Protein AF-0000000085181226 (afdb_homodimer)

Organism: NCBI:txid2984134

Secondary structure (DSSP, 8-state):
-HHHHHHHHHHHHHHHHHHHHHHHHHHHH-HHHHHHHHHHHHHHHHHHHS---HHHHHHHHHHHHHHHHHHHHHHHHHHHHHHH--S--HHHHHHHHHHHHHHHHHHHHHHHHHHHHHH-/-HHHHHHHHHHHHHHHHHHHHHHHHHHHH-HHHHHHHHHHHHHHHHHHHS---HHHHHHHHHHHHHHHHHHHHHHHHHHHHHHH-SS--HHHHHHHHHHHHHHHHHHHHHHHHHHHHHH-

Radius of gyration: 19.59 Å; Cα contacts (8 Å, |Δi|>4): 226; chains: 2; bounding box: 48×52×53 Å

Foldseek 3Di:
DVVVVVVVVVVVVVVVVVVVVLVVVCVVPPPVLVVLVVVLVVQLVVLVVDDDDPVLSVVLNVLSVVLSVLVSVLVVQLVVLCVPDVDDDPVSVVSNVVSVVSSVVSVVVNVVSVVVRVVD/DVVVVVVVVVVVVVVVVVVVVLLVVCVVPPPVLVVLVVVLVVQLVVLVVDDDDPVLSVVLNVLSVVLSVLVSVLVVQLVVLCVPDVDDDPVSVVSNVVSVVSSVVSVVVNVVSVVVRVVD

pLDDT: mean 93.8, std 7.18, range [57.59, 98.56]

Nearest PDB structures (foldseek):
  4ck0-assembly1_C  TM=9.673E-01  e=2.287E-07  Escherichia coli K-12
  4brb-assembly2_D  TM=9.573E-01  e=2.737E-07  Escherichia coli K-12
  5d56-assembly1_A  TM=9.292E-01  e=1.051E-07  Escherichia coli K-12
  4bpd-assembly2_D  TM=9.565E-01  e=3.477E-07  Escherichia coli K-12
  5d6i-assembly1_C  TM=9.586E-01  e=3.275E-07  Escherichia coli

Solvent-accessible surface area (backbone atoms only — not comparable to full-atom values): 12190 Å² total; per-residue (Å²): 109,66,67,57,47,54,53,50,49,51,51,51,52,51,51,52,47,39,16,48,49,13,46,53,53,42,52,76,71,31,67,66,55,51,51,50,50,54,53,34,52,53,50,46,53,49,46,71,68,46,98,62,56,36,52,57,39,22,49,54,48,25,41,43,30,40,33,54,18,39,45,27,44,31,50,18,51,45,28,46,39,54,61,67,43,80,58,98,41,72,70,48,55,50,51,48,51,51,33,52,49,53,31,51,51,42,47,48,53,44,53,52,49,51,50,52,62,74,74,101,109,65,64,57,48,54,52,48,51,50,49,49,53,51,52,50,51,52,52,48,51,53,48,53,52,44,52,75,69,31,67,67,52,51,52,50,52,52,53,35,53,52,48,49,52,49,47,71,67,47,96,60,55,71,65,45,38,49,49,53,49,53,40,44,54,48,36,52,51,39,45,52,51,31,51,51,50,45,51,49,39,54,67,66,41,83,58,96,41,73,43,49,54,47,19,46,15,11,23,44,23,18,33,52,33,32,46,47,21,43,53,50,29,53,50,39,44,71,74,84

Structure (mmCIF, N/CA/C/O backbone):
data_AF-0000000085181226-model_v1
#
loop_
_entity.id
_entity.type
_entity.pdbx_description
1 polymer 'Diacylglycerol kinase'
#
loop_
_atom_site.group_PDB
_atom_site.id
_atom_site.type_symbol
_atom_site.label_atom_id
_atom_site.label_alt_id
_atom_site.label_comp_id
_atom_site.label_asym_id
_atom_site.label_entity_id
_atom_site.label_seq_id
_atom_site.pdbx_PDB_ins_code
_atom_site.Cartn_x
_atom_site.Cartn_y
_atom_site.Cartn_z
_atom_site.occupancy
_atom_site.B_iso_or_equiv
_atom_site.auth_seq_id
_atom_site.auth_comp_id
_atom_site.auth_asym_id
_atom_site.auth_atom_id
_atom_site.pdbx_PDB_model_num
ATOM 1 N N . MET A 1 1 ? 28.266 1.92 17.469 1 57.59 1 MET A N 1
ATOM 2 C CA . MET A 1 1 ? 27.672 1.02 16.484 1 57.59 1 MET A CA 1
ATOM 3 C C . MET A 1 1 ? 26.469 0.291 17.078 1 57.59 1 MET A C 1
ATOM 5 O O . MET A 1 1 ? 25.391 0.254 16.453 1 57.59 1 MET A O 1
ATOM 9 N N . ALA A 1 2 ? 26.734 -0.164 18.25 1 68.19 2 ALA A N 1
ATOM 10 C CA . ALA A 1 2 ? 25.688 -0.879 18.984 1 68.19 2 ALA A CA 1
ATOM 11 C C . ALA A 1 2 ? 24.547 0.056 19.344 1 68.19 2 ALA A C 1
ATOM 13 O O . ALA A 1 2 ? 23.375 -0.325 19.266 1 68.19 2 ALA A O 1
ATOM 14 N N . LEU A 1 3 ? 24.969 1.162 19.703 1 69.56 3 LEU A N 1
ATOM 15 C CA . LEU A 1 3 ? 23.984 2.182 20.078 1 69.56 3 LEU A CA 1
ATOM 16 C C . LEU A 1 3 ? 23.109 2.557 18.891 1 69.56 3 LEU A C 1
ATOM 18 O O . LEU A 1 3 ? 21.906 2.766 19.031 1 69.56 3 LEU A O 1
ATOM 22 N N . ASP A 1 4 ? 23.641 2.484 17.797 1 82.44 4 ASP A N 1
ATOM 23 C CA . ASP A 1 4 ? 22.953 2.803 16.562 1 82.44 4 ASP A CA 1
ATOM 24 C C . ASP A 1 4 ? 21.938 1.712 16.188 1 82.44 4 ASP A C 1
ATOM 26 O O . ASP A 1 4 ? 20.812 2.008 15.805 1 82.44 4 ASP A O 1
ATOM 30 N N . ILE A 1 5 ? 22.375 0.54 16.641 1 88.88 5 ILE A N 1
ATOM 31 C CA . ILE A 1 5 ? 21.5 -0.591 16.344 1 88.88 5 ILE A CA 1
ATOM 32 C C . ILE A 1 5 ? 20.297 -0.572 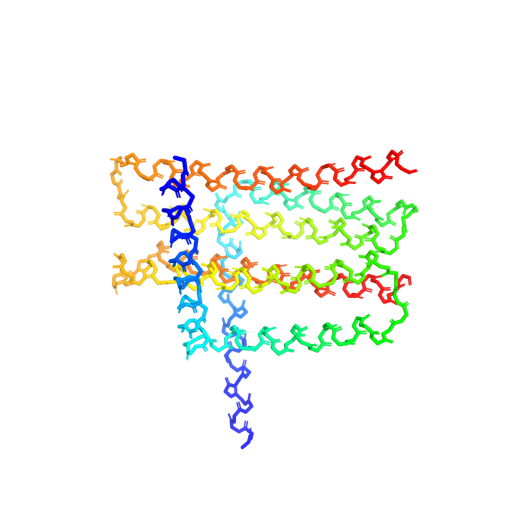17.297 1 88.88 5 ILE A C 1
ATOM 34 O O . ILE A 1 5 ? 19.172 -0.844 16.875 1 88.88 5 ILE A O 1
ATOM 38 N N . ALA A 1 6 ? 20.5 -0.359 18.531 1 89.69 6 ALA A N 1
ATOM 39 C CA . ALA A 1 6 ? 19.438 -0.287 19.516 1 89.69 6 ALA A CA 1
ATOM 40 C C . ALA A 1 6 ? 18.406 0.783 19.141 1 89.69 6 ALA A C 1
ATOM 42 O O . ALA A 1 6 ? 17.203 0.578 19.281 1 89.69 6 ALA A O 1
ATOM 43 N N . ALA A 1 7 ? 18.891 1.903 18.734 1 90.62 7 ALA A N 1
ATOM 44 C CA . ALA A 1 7 ? 18.016 2.994 18.312 1 90.62 7 ALA A CA 1
ATOM 45 C C . ALA A 1 7 ? 17.188 2.59 17.109 1 90.62 7 ALA A C 1
ATOM 47 O O . ALA A 1 7 ? 15.992 2.91 17.016 1 90.62 7 ALA A O 1
ATOM 48 N N . GLU A 1 8 ? 17.766 1.901 16.203 1 90.38 8 GLU A N 1
ATOM 49 C CA . GLU A 1 8 ? 17.062 1.444 15.008 1 90.38 8 GLU A CA 1
ATOM 50 C C . GLU A 1 8 ? 15.992 0.412 15.359 1 90.38 8 GLU A C 1
ATOM 52 O O . GLU A 1 8 ? 14.898 0.418 14.789 1 90.38 8 GLU A O 1
ATOM 57 N N . LEU A 1 9 ? 16.297 -0.393 16.266 1 91.19 9 LEU A N 1
ATOM 58 C CA . LEU A 1 9 ? 15.344 -1.404 16.703 1 91.19 9 LEU A CA 1
ATOM 59 C C . LEU A 1 9 ? 14.141 -0.758 17.391 1 91.19 9 LEU A C 1
ATOM 61 O O . LEU A 1 9 ? 13.008 -1.191 17.188 1 91.19 9 LEU A O 1
ATOM 65 N N . ARG A 1 10 ? 14.469 0.152 18.203 1 90.94 10 ARG A N 1
ATOM 66 C CA . ARG A 1 10 ? 13.391 0.872 18.859 1 90.94 10 ARG A CA 1
ATOM 67 C C . ARG A 1 10 ? 12.477 1.554 17.844 1 90.94 10 ARG A C 1
ATOM 69 O O . ARG A 1 10 ? 11.258 1.539 18 1 90.94 10 ARG A O 1
ATOM 76 N N . ARG A 1 11 ? 13.062 2.094 16.906 1 91.19 11 ARG A N 1
ATOM 77 C CA . ARG A 1 11 ? 12.289 2.75 15.859 1 91.19 11 ARG A CA 1
ATOM 78 C C . ARG A 1 11 ? 11.391 1.752 15.133 1 91.19 11 ARG A C 1
ATOM 80 O O . ARG A 1 11 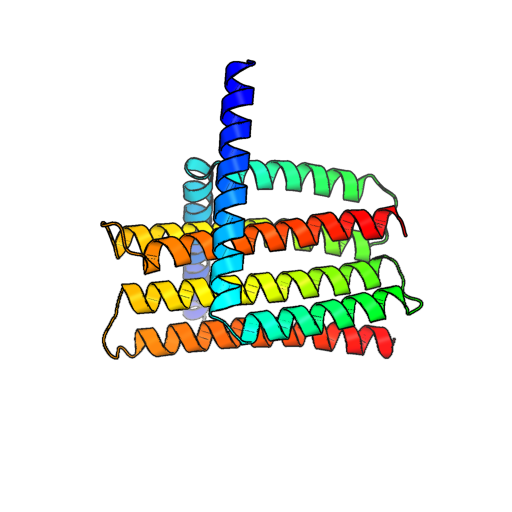? 10.227 2.041 14.859 1 91.19 11 ARG A O 1
ATOM 87 N N . PHE A 1 12 ? 11.953 0.637 14.867 1 91 12 PHE A N 1
ATOM 88 C CA . PHE A 1 12 ? 11.211 -0.415 14.188 1 91 12 PHE A CA 1
ATOM 89 C C . PHE A 1 12 ? 10.039 -0.887 15.039 1 91 12 PHE A C 1
ATOM 91 O O . PHE A 1 12 ? 8.93 -1.071 14.531 1 91 12 PHE A O 1
ATOM 98 N N . VAL A 1 13 ? 10.242 -1.062 16.266 1 92.38 13 VAL A N 1
ATOM 99 C CA . VAL A 1 13 ? 9.203 -1.517 17.188 1 92.38 13 VAL A CA 1
ATOM 100 C C . VAL A 1 13 ? 8.102 -0.459 17.281 1 92.38 13 VAL A C 1
ATOM 102 O O . VAL A 1 13 ? 6.914 -0.787 17.281 1 92.38 13 VAL A O 1
ATOM 105 N N . ASN A 1 14 ? 8.461 0.773 17.375 1 93.19 14 ASN A N 1
ATOM 106 C CA . ASN A 1 14 ? 7.477 1.847 17.422 1 93.19 14 ASN A CA 1
ATOM 107 C C . ASN A 1 14 ? 6.613 1.872 16.172 1 93.19 14 ASN A C 1
ATOM 109 O O . ASN A 1 14 ? 5.391 1.98 16.25 1 93.19 14 ASN A O 1
ATOM 113 N N . THR A 1 15 ? 7.27 1.732 15.031 1 92.88 15 THR A N 1
ATOM 114 C CA . THR A 1 15 ? 6.543 1.749 13.766 1 92.88 15 THR A CA 1
ATOM 115 C C . THR A 1 15 ? 5.574 0.572 13.68 1 92.88 15 THR A C 1
ATOM 117 O O . THR A 1 15 ? 4.434 0.729 13.242 1 92.88 15 THR A O 1
ATOM 120 N N . ALA A 1 16 ? 6.039 -0.512 14.086 1 95.19 16 ALA A N 1
ATOM 121 C CA . ALA A 1 16 ? 5.191 -1.699 14.094 1 95.19 16 ALA A CA 1
ATOM 122 C C . ALA A 1 16 ? 3.99 -1.509 15.016 1 95.19 16 ALA A C 1
ATOM 124 O O . ALA A 1 16 ? 2.877 -1.932 14.695 1 95.19 16 ALA A O 1
ATOM 125 N N . THR A 1 17 ? 4.211 -0.912 16.125 1 95.75 17 THR A N 1
ATOM 126 C CA . THR A 1 17 ? 3.139 -0.646 17.078 1 95.75 17 THR A CA 1
ATOM 127 C C . THR A 1 17 ? 2.109 0.312 16.484 1 95.75 17 THR A C 1
ATOM 129 O O . THR A 1 17 ? 0.904 0.077 16.578 1 95.75 17 THR A O 1
ATOM 132 N N . TRP A 1 18 ? 2.535 1.348 15.859 1 95.25 18 TRP A N 1
ATOM 133 C CA . TRP A 1 18 ? 1.636 2.311 15.227 1 95.25 18 TRP A CA 1
ATOM 134 C C . TRP A 1 18 ? 0.832 1.655 14.109 1 95.25 18 TRP A C 1
ATOM 136 O O . TRP A 1 18 ? -0.366 1.911 13.969 1 95.25 18 TRP A O 1
ATOM 146 N N . SER A 1 19 ? 1.549 0.862 13.367 1 96.75 19 SER A N 1
ATOM 147 C CA . SER A 1 19 ? 0.863 0.15 12.289 1 96.75 19 SER A CA 1
ATOM 148 C C . SER A 1 19 ? -0.211 -0.782 12.844 1 96.75 19 SER A C 1
ATOM 150 O O . SER A 1 19 ? -1.321 -0.841 12.312 1 96.75 19 SER A O 1
ATOM 152 N N . TRP A 1 20 ? 0.104 -1.438 13.906 1 96.81 20 TRP A N 1
ATOM 153 C CA . TRP A 1 20 ? -0.869 -2.33 14.531 1 96.81 20 TRP A CA 1
ATOM 154 C C . TRP A 1 20 ? -2.047 -1.543 15.094 1 96.81 20 TRP A C 1
ATOM 156 O O . TRP A 1 20 ? -3.199 -1.965 14.969 1 96.81 20 TRP A O 1
ATOM 166 N N . GLN A 1 21 ? -1.826 -0.5 15.695 1 96.81 21 GLN A N 1
ATOM 167 C CA . GLN A 1 21 ? -2.891 0.341 16.234 1 96.81 21 GLN A CA 1
ATOM 168 C C . GLN A 1 21 ? -3.809 0.841 15.125 1 96.81 21 GLN A C 1
ATOM 170 O O . GLN A 1 21 ? -5.031 0.883 15.289 1 96.81 21 GLN A O 1
ATOM 175 N N . GLY A 1 22 ? -3.164 1.218 14.023 1 96.62 22 GLY A N 1
ATOM 176 C CA . GLY A 1 22 ? -3.949 1.646 12.875 1 96.62 22 GLY A CA 1
ATOM 177 C C . GLY A 1 22 ? -4.863 0.561 12.336 1 96.62 22 GLY A C 1
ATOM 178 O O . GLY A 1 22 ? -6.047 0.805 12.094 1 96.62 22 GLY A O 1
ATOM 179 N N . PHE A 1 23 ? -4.316 -0.599 12.258 1 98.06 23 PHE A N 1
ATOM 180 C CA . PHE A 1 23 ? -5.109 -1.725 11.773 1 98.06 23 PHE A CA 1
ATOM 181 C C . PHE A 1 23 ? -6.23 -2.055 12.75 1 98.06 23 PHE A C 1
ATOM 183 O O . PHE A 1 23 ? -7.387 -2.195 12.352 1 98.06 23 PHE A O 1
ATOM 190 N N . ALA A 1 24 ? -5.875 -2.125 14.008 1 97.88 24 ALA A N 1
ATOM 191 C CA . ALA A 1 24 ? -6.844 -2.486 15.039 1 97.88 24 ALA A CA 1
ATOM 192 C C . ALA A 1 24 ? -7.969 -1.458 15.125 1 97.88 24 ALA A C 1
ATOM 194 O O . ALA A 1 24 ? -9.141 -1.819 15.258 1 97.88 24 ALA A O 1
ATOM 195 N N . SER A 1 25 ? -7.641 -0.252 15.07 1 97.38 25 SER A N 1
ATOM 196 C CA . SER A 1 25 ? -8.648 0.805 15.125 1 97.38 25 SER A CA 1
ATOM 197 C C . SER A 1 25 ? -9.578 0.748 13.914 1 97.38 25 SER A C 1
ATOM 199 O O . SER A 1 25 ? -10.797 0.882 14.055 1 97.38 25 SER A O 1
ATOM 201 N N . ALA A 1 26 ? -8.992 0.599 12.758 1 97.25 26 ALA A N 1
ATOM 202 C CA . ALA A 1 26 ? -9.805 0.493 11.539 1 97.25 26 ALA A CA 1
ATOM 203 C C . ALA A 1 26 ? -10.688 -0.75 11.578 1 97.25 26 ALA A C 1
ATOM 205 O O . ALA A 1 26 ? -11.844 -0.711 11.148 1 97.25 26 ALA A O 1
ATOM 206 N N . TRP A 1 27 ? -10.125 -1.83 12.078 1 97.19 27 TRP A N 1
ATOM 207 C CA . TRP A 1 27 ? -10.891 -3.061 12.219 1 97.19 27 TRP A CA 1
ATOM 208 C C . TRP A 1 27 ? -12.125 -2.834 13.094 1 97.19 27 TRP A C 1
ATOM 210 O O . TRP A 1 27 ? -13.211 -3.32 12.773 1 97.19 27 TRP A O 1
ATOM 220 N N . ALA A 1 28 ? -12 -2.17 14.109 1 97.06 28 ALA A N 1
ATOM 221 C CA . ALA A 1 28 ? -13.07 -1.936 15.07 1 97.06 28 ALA A CA 1
ATOM 222 C C . ALA A 1 28 ? -14.141 -1.019 14.484 1 97.06 28 ALA A C 1
ATOM 224 O O . ALA A 1 28 ? -15.328 -1.149 14.805 1 97.06 28 ALA A O 1
ATOM 225 N N . THR A 1 29 ? -13.805 -0.175 13.539 1 96.25 29 THR A N 1
ATOM 226 C CA . THR A 1 29 ? -14.719 0.891 13.164 1 96.25 29 THR A CA 1
ATOM 227 C C . THR A 1 29 ? -15.203 0.705 11.727 1 96.25 29 THR A C 1
ATOM 229 O O . THR A 1 29 ? -16.25 1.235 11.344 1 96.25 29 THR A O 1
ATOM 232 N N . GLU A 1 30 ? -14.414 0.034 10.922 1 97.31 30 GLU A N 1
ATOM 233 C CA . GLU A 1 30 ? -14.727 -0.076 9.5 1 97.31 30 GLU A CA 1
ATOM 234 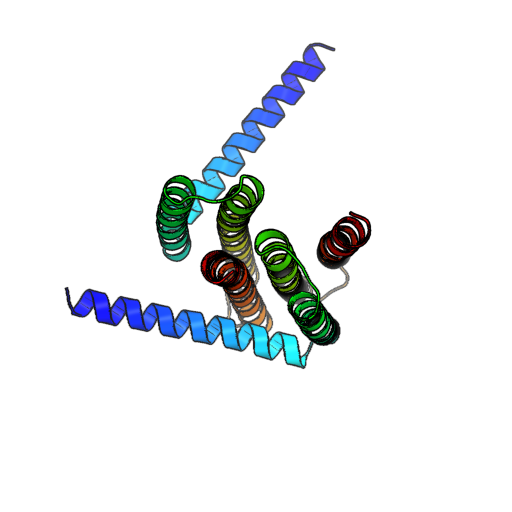C C . GLU A 1 30 ? -15.258 -1.468 9.156 1 97.31 30 GLU A C 1
ATOM 236 O O . GLU A 1 30 ? -14.477 -2.414 9.023 1 97.31 30 GLU A O 1
ATOM 241 N N . LYS A 1 31 ? -16.547 -1.523 8.891 1 97.12 31 LYS A N 1
ATOM 242 C CA . LYS A 1 31 ? -17.141 -2.785 8.469 1 97.12 31 LYS A CA 1
ATOM 243 C C . LYS A 1 31 ? -16.531 -3.277 7.16 1 97.12 31 LYS A C 1
ATOM 245 O O . LYS A 1 31 ? -16.344 -4.48 6.973 1 97.12 31 LYS A O 1
ATOM 250 N N . SER A 1 32 ? -16.234 -2.375 6.246 1 97.19 32 SER A N 1
ATOM 251 C CA . SER A 1 32 ? -15.688 -2.732 4.945 1 97.19 32 SER A CA 1
ATOM 252 C C . SER A 1 32 ? -14.344 -3.439 5.094 1 97.19 32 SER A C 1
ATOM 254 O O . SER A 1 32 ? -14.039 -4.367 4.344 1 97.19 32 SER A O 1
ATOM 256 N N . LEU A 1 33 ? -13.5 -3.037 6.02 1 98 33 LEU A N 1
ATOM 257 C CA . LEU A 1 33 ? -12.227 -3.717 6.238 1 98 33 LEU A CA 1
ATOM 258 C C . LEU A 1 33 ? -12.453 -5.164 6.656 1 98 33 LEU A C 1
ATOM 260 O O . LEU A 1 33 ? -11.781 -6.07 6.156 1 98 33 LEU A O 1
ATOM 264 N N . ARG A 1 34 ? -13.367 -5.395 7.531 1 98.19 34 ARG A N 1
ATOM 265 C CA . ARG A 1 34 ? -13.688 -6.754 7.965 1 98.19 34 ARG A CA 1
ATOM 266 C C . ARG A 1 34 ? -14.18 -7.602 6.797 1 98.19 34 ARG A C 1
ATOM 268 O O . ARG A 1 34 ? -13.812 -8.773 6.676 1 98.19 34 ARG A O 1
ATOM 275 N N . GLN A 1 35 ? -14.961 -7.043 6.016 1 98.06 35 GLN A N 1
ATOM 276 C CA . GLN A 1 35 ? -15.477 -7.754 4.848 1 98.06 35 GLN A CA 1
ATOM 277 C C . GLN A 1 35 ? -14.352 -8.125 3.891 1 98.06 35 GLN A C 1
ATOM 279 O O . GLN A 1 35 ? -14.297 -9.25 3.395 1 98.06 35 GLN A O 1
ATOM 284 N N . TRP A 1 36 ? -13.469 -7.168 3.656 1 97.81 36 TRP A N 1
ATOM 285 C CA . TRP A 1 36 ? -12.344 -7.445 2.768 1 97.81 36 TRP A CA 1
ATOM 286 C C . TRP A 1 36 ? -11.438 -8.516 3.355 1 97.81 36 TRP A C 1
ATOM 288 O O . TRP A 1 36 ? -10.859 -9.328 2.621 1 97.81 36 TRP A O 1
ATOM 298 N N . VAL A 1 37 ? -11.227 -8.508 4.684 1 98.31 37 VAL A N 1
ATOM 299 C CA . VAL A 1 37 ? -10.406 -9.531 5.312 1 98.31 37 VAL A CA 1
ATOM 300 C C . VAL A 1 37 ? -11.016 -10.914 5.062 1 98.31 37 VAL A C 1
ATOM 302 O O . VAL A 1 37 ? -10.305 -11.859 4.727 1 98.31 37 VAL A O 1
ATOM 305 N N . VAL A 1 38 ? -12.328 -11.039 5.223 1 97.94 38 VAL A N 1
ATOM 306 C CA . VAL A 1 38 ? -13.008 -12.305 4.992 1 97.94 38 VAL A CA 1
ATOM 307 C C . VAL A 1 38 ? -12.828 -12.734 3.533 1 97.94 38 VAL A C 1
ATOM 309 O O . VAL A 1 38 ? -12.469 -13.875 3.252 1 97.94 38 VAL A O 1
ATOM 312 N N . VAL A 1 39 ? -13.062 -11.867 2.604 1 97.81 39 VAL A N 1
ATOM 313 C CA . VAL A 1 39 ? -12.914 -12.148 1.181 1 97.81 39 VAL A CA 1
ATOM 314 C C . VAL A 1 39 ? -11.484 -12.602 0.888 1 97.81 39 VAL A C 1
ATOM 316 O O . VAL A 1 39 ? -11.266 -13.547 0.131 1 97.81 39 VAL A O 1
ATOM 319 N N . ASN A 1 40 ? -10.539 -11.922 1.508 1 97.62 40 ASN A N 1
ATOM 320 C CA . ASN A 1 40 ? -9.125 -12.227 1.28 1 97.62 40 ASN A CA 1
ATOM 321 C C . ASN A 1 40 ? -8.758 -13.602 1.818 1 97.62 40 ASN A C 1
ATOM 323 O O . ASN A 1 40 ? -7.988 -14.336 1.191 1 97.62 40 ASN A O 1
ATOM 327 N N . VAL A 1 41 ? -9.25 -13.906 2.963 1 98.06 41 VAL A N 1
ATOM 328 C CA . VAL A 1 41 ? -8.969 -15.211 3.543 1 98.06 41 VAL A CA 1
ATOM 329 C C . VAL A 1 41 ? -9.531 -16.312 2.645 1 98.06 41 VAL A C 1
ATOM 331 O O . VAL A 1 41 ? -8.859 -17.297 2.367 1 98.06 41 VAL A O 1
ATOM 334 N N . LEU A 1 42 ? -10.719 -16.156 2.17 1 98.06 42 LEU A N 1
ATOM 335 C CA . LEU A 1 42 ? -11.336 -17.125 1.26 1 98.06 42 LEU A CA 1
ATOM 336 C C . LEU A 1 42 ? -10.562 -17.203 -0.052 1 98.06 42 LEU A C 1
ATOM 338 O O . LEU A 1 42 ? -10.312 -18.297 -0.569 1 98.06 42 LEU A O 1
ATOM 342 N N . SER A 1 43 ? -10.234 -16.094 -0.554 1 98.25 43 SER A N 1
ATOM 343 C CA . SER A 1 43 ? -9.469 -16.016 -1.793 1 98.25 43 SER A CA 1
ATOM 344 C C . SER A 1 43 ? -8.125 -16.719 -1.661 1 98.25 43 SER A C 1
ATOM 346 O O . SER A 1 43 ? -7.738 -17.5 -2.537 1 98.25 43 SER A O 1
ATOM 348 N N . ALA A 1 44 ? -7.43 -16.438 -0.62 1 98 44 ALA A N 1
ATOM 349 C CA . ALA A 1 44 ? -6.148 -17.094 -0.377 1 98 44 ALA A CA 1
ATOM 350 C C . ALA A 1 44 ? -6.324 -18.594 -0.24 1 98 44 ALA A C 1
ATOM 352 O O . ALA A 1 44 ? -5.539 -19.375 -0.792 1 98 44 ALA A O 1
ATOM 353 N N . GLY A 1 45 ? -7.309 -19 0.516 1 98 45 GLY A N 1
ATOM 354 C CA . GLY A 1 45 ? -7.602 -20.422 0.641 1 98 45 GLY A CA 1
ATOM 355 C C . GLY A 1 45 ? -7.82 -21.109 -0.695 1 98 45 GLY A C 1
ATOM 356 O O . GLY A 1 45 ? -7.277 -22.188 -0.944 1 98 45 GLY A O 1
ATOM 357 N N . LEU A 1 46 ? -8.602 -20.5 -1.543 1 97.75 46 LEU A N 1
ATOM 358 C CA . LEU A 1 46 ? -8.867 -21.047 -2.871 1 97.75 46 LEU A CA 1
ATOM 359 C C . LEU A 1 46 ? -7.586 -21.094 -3.701 1 97.75 46 LEU A C 1
ATOM 361 O O . LEU A 1 46 ? -7.363 -22.062 -4.445 1 97.75 46 LEU A O 1
ATOM 365 N N . ALA A 1 47 ? -6.77 -20.062 -3.58 1 97.38 47 ALA 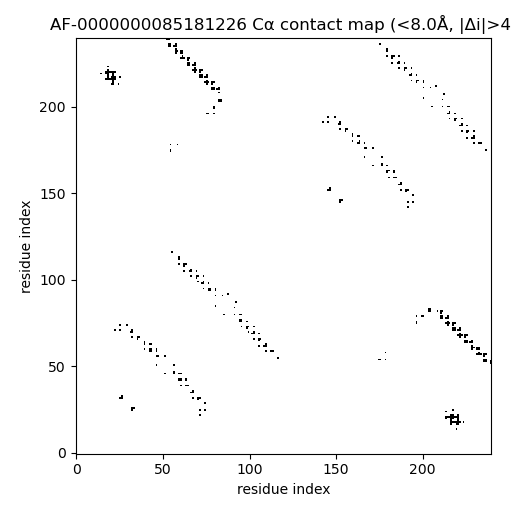A N 1
ATOM 366 C CA . ALA A 1 47 ? -5.527 -20 -4.344 1 97.38 47 ALA A CA 1
ATOM 367 C C . ALA A 1 47 ? -4.582 -21.141 -3.971 1 97.38 47 ALA A C 1
ATOM 369 O O . ALA A 1 47 ? -3.836 -21.625 -4.816 1 97.38 47 ALA A O 1
ATOM 370 N N . PHE A 1 48 ? -4.602 -21.516 -2.754 1 96.94 48 PHE A N 1
ATOM 371 C CA . PHE A 1 48 ? -3.725 -22.609 -2.33 1 96.94 48 PHE A CA 1
ATOM 372 C C . PHE A 1 48 ? -4.371 -23.953 -2.594 1 96.94 48 PHE A C 1
ATOM 374 O O . PHE A 1 48 ? -3.684 -24.984 -2.672 1 96.94 48 PHE A O 1
ATOM 381 N N . TRP A 1 49 ? -5.629 -23.969 -2.754 1 97.38 49 TRP A N 1
ATOM 382 C CA . TRP A 1 49 ? -6.359 -25.203 -2.992 1 97.38 49 TRP A CA 1
ATOM 383 C C . TRP A 1 49 ? -6.32 -25.594 -4.469 1 97.38 49 TRP A C 1
ATOM 385 O O . TRP A 1 49 ? -6.191 -26.766 -4.805 1 97.38 49 TRP A O 1
ATOM 395 N N . LEU A 1 50 ? -6.328 -24.672 -5.277 1 97 50 LEU A N 1
ATOM 396 C CA . LEU A 1 50 ? -6.348 -24.906 -6.715 1 97 50 LEU A CA 1
ATOM 397 C C . LEU A 1 50 ? -4.934 -25.125 -7.25 1 97 50 LEU A C 1
ATOM 399 O O . LEU A 1 50 ? -3.957 -24.766 -6.594 1 97 50 LEU A O 1
ATOM 403 N N . ASP A 1 51 ? -4.836 -25.734 -8.461 1 96.62 51 ASP A N 1
ATOM 404 C CA . ASP A 1 51 ? -3.557 -25.953 -9.133 1 96.62 51 ASP A CA 1
ATOM 405 C C . ASP A 1 51 ? -3.133 -24.734 -9.93 1 96.62 51 ASP A C 1
ATOM 407 O O . ASP A 1 51 ? -3.377 -24.656 -11.141 1 96.62 51 ASP A O 1
ATOM 411 N N . LEU A 1 52 ? -2.475 -23.859 -9.281 1 96.31 52 LEU A N 1
ATOM 412 C CA . LEU A 1 52 ? -1.99 -22.625 -9.883 1 96.31 52 LEU A CA 1
ATOM 413 C C . LEU A 1 52 ? -0.466 -22.578 -9.898 1 96.31 52 LEU A C 1
ATOM 415 O O . LEU A 1 52 ? 0.182 -23.234 -9.078 1 96.31 52 LEU A O 1
ATOM 419 N N . THR A 1 53 ? 0.053 -21.797 -10.852 1 96.06 53 THR A N 1
ATOM 420 C CA . THR A 1 53 ? 1.491 -21.547 -10.82 1 96.06 53 THR A CA 1
ATOM 421 C C . THR A 1 53 ? 1.864 -20.672 -9.625 1 96.06 53 THR A C 1
ATOM 423 O O . THR A 1 53 ? 1.005 -20 -9.047 1 96.06 53 THR A O 1
ATOM 426 N N . ALA A 1 54 ? 3.139 -20.609 -9.289 1 95.81 54 ALA A N 1
ATOM 427 C CA . ALA A 1 54 ? 3.617 -19.781 -8.188 1 95.81 54 ALA A CA 1
ATOM 428 C C . ALA A 1 54 ? 3.328 -18.297 -8.453 1 95.81 54 ALA A C 1
ATOM 430 O O . ALA A 1 54 ? 2.967 -17.562 -7.539 1 95.81 54 ALA A O 1
ATOM 431 N N . GLY A 1 55 ? 3.508 -17.953 -9.695 1 96.44 55 GLY A N 1
ATOM 432 C CA . GLY A 1 55 ? 3.236 -16.562 -10.062 1 96.44 55 GLY A CA 1
ATOM 433 C C . GLY A 1 55 ? 1.776 -16.188 -9.914 1 96.44 55 GLY A C 1
ATOM 434 O O . GLY A 1 55 ? 1.461 -15.094 -9.445 1 96.44 55 GLY A O 1
ATOM 435 N N . GLU A 1 56 ? 0.918 -17.047 -10.336 1 97.44 56 GLU A N 1
ATOM 436 C CA . GLU A 1 56 ? -0.513 -16.781 -10.203 1 97.44 56 GLU A CA 1
ATOM 437 C C . GLU A 1 56 ? -0.92 -16.688 -8.734 1 97.44 56 GLU A C 1
ATOM 439 O O . GLU A 1 56 ? -1.661 -15.773 -8.359 1 97.44 56 GLU A O 1
ATOM 444 N N . ARG A 1 57 ? -0.459 -17.578 -7.961 1 97.88 57 ARG A N 1
ATOM 445 C CA . ARG A 1 57 ? -0.749 -17.562 -6.527 1 97.88 57 ARG A CA 1
ATOM 446 C C . ARG A 1 57 ? -0.215 -16.297 -5.871 1 97.88 57 ARG A C 1
ATOM 448 O O . ARG A 1 57 ? -0.912 -15.664 -5.074 1 97.88 57 ARG A O 1
ATOM 455 N N . ALA A 1 58 ? 0.964 -15.969 -6.223 1 98 58 ALA A N 1
ATOM 456 C CA . ALA A 1 58 ? 1.576 -14.766 -5.664 1 98 58 ALA A CA 1
ATOM 457 C C . ALA A 1 58 ? 0.777 -13.516 -6.031 1 98 58 ALA A C 1
ATOM 459 O O . ALA A 1 58 ? 0.605 -12.617 -5.211 1 98 58 ALA A O 1
ATOM 460 N N . LEU A 1 59 ? 0.367 -13.445 -7.207 1 97.56 59 LEU A N 1
ATOM 461 C CA . LEU A 1 59 ? -0.404 -12.297 -7.684 1 97.56 59 LEU A CA 1
ATOM 462 C C . LEU A 1 59 ? -1.709 -12.164 -6.906 1 97.56 59 LEU A C 1
ATOM 464 O O . LEU A 1 59 ? -2.072 -11.062 -6.48 1 97.56 59 LEU A O 1
ATOM 468 N N . ILE A 1 60 ? -2.404 -13.266 -6.719 1 98 60 ILE A N 1
ATOM 469 C CA . ILE A 1 60 ? -3.672 -13.258 -6 1 98 60 ILE A CA 1
ATOM 470 C C . ILE A 1 60 ? -3.447 -12.805 -4.559 1 98 60 ILE A C 1
ATOM 472 O O . ILE A 1 60 ? -4.18 -11.953 -4.051 1 98 60 ILE A O 1
ATOM 476 N N . ILE A 1 61 ? -2.492 -13.32 -3.904 1 97.88 61 ILE A N 1
ATOM 477 C CA . ILE A 1 61 ? -2.201 -12.969 -2.52 1 97.88 61 ILE A CA 1
ATOM 478 C C . ILE A 1 61 ? -1.813 -11.492 -2.432 1 97.88 61 ILE A C 1
ATOM 480 O O . ILE A 1 61 ? -2.289 -10.773 -1.554 1 97.88 61 ILE A O 1
ATOM 484 N N . ALA A 1 62 ? -0.98 -11.078 -3.334 1 98.25 62 ALA A N 1
ATOM 485 C CA . ALA A 1 62 ? -0.515 -9.695 -3.344 1 98.25 62 ALA A CA 1
ATOM 486 C C . ALA A 1 62 ? -1.682 -8.719 -3.504 1 98.25 62 ALA A C 1
ATOM 488 O O . ALA A 1 62 ? -1.792 -7.746 -2.758 1 98.25 62 ALA A O 1
ATOM 489 N N . LEU A 1 63 ? -2.516 -8.969 -4.449 1 97.56 63 LEU A N 1
ATOM 490 C CA . LEU A 1 63 ? -3.643 -8.078 -4.684 1 97.56 63 LEU A CA 1
ATOM 491 C C . LEU A 1 63 ? -4.602 -8.086 -3.498 1 97.56 63 LEU A C 1
ATOM 493 O O . LEU A 1 63 ? -5.219 -7.066 -3.184 1 97.56 63 LEU A O 1
ATOM 497 N N . GLY A 1 64 ? -4.738 -9.234 -2.879 1 98.19 64 GLY A N 1
ATOM 498 C CA . GLY A 1 64 ? -5.531 -9.297 -1.66 1 98.19 64 GLY A CA 1
ATOM 499 C C . GLY A 1 64 ? -5.016 -8.375 -0.568 1 98.19 64 GLY A C 1
ATOM 500 O O . GLY A 1 64 ? -5.797 -7.672 0.075 1 98.19 64 GLY A O 1
ATOM 501 N N . LEU A 1 65 ? -3.77 -8.375 -0.389 1 98.44 65 LEU A N 1
ATOM 502 C CA . LEU A 1 65 ? -3.168 -7.527 0.632 1 98.44 65 LEU A CA 1
ATOM 503 C C . LEU A 1 65 ? -3.221 -6.062 0.216 1 98.44 65 LEU A C 1
ATOM 505 O O . LEU A 1 65 ? -3.391 -5.176 1.061 1 98.44 65 LEU A O 1
ATOM 509 N N . ILE A 1 66 ? -3.131 -5.777 -1.069 1 98.25 66 ILE A N 1
ATOM 510 C CA . ILE A 1 66 ? -3.16 -4.41 -1.582 1 98.25 66 ILE A CA 1
ATOM 511 C C . ILE A 1 66 ? -4.555 -3.818 -1.392 1 98.25 66 ILE A C 1
ATOM 513 O O . ILE A 1 66 ? -4.695 -2.625 -1.116 1 98.25 66 ILE A O 1
ATOM 517 N N . ILE A 1 67 ? -5.59 -4.637 -1.504 1 98.31 67 ILE A N 1
ATOM 518 C CA . ILE A 1 67 ? -6.926 -4.098 -1.296 1 98.31 67 ILE A CA 1
ATOM 519 C C . ILE A 1 67 ? -7.102 -3.705 0.169 1 98.31 67 ILE A C 1
ATOM 521 O O . ILE A 1 67 ? -7.773 -2.717 0.476 1 98.31 67 ILE A O 1
ATOM 525 N N . LEU A 1 68 ? -6.559 -4.484 1.093 1 98.44 68 LEU A N 1
ATOM 526 C CA . LEU A 1 68 ? -6.586 -4.105 2.502 1 98.44 68 LEU A CA 1
ATOM 527 C C . LEU A 1 68 ? -5.828 -2.801 2.73 1 98.44 68 LEU A C 1
ATOM 529 O O . LEU A 1 68 ? -6.289 -1.933 3.477 1 98.44 68 LEU A O 1
ATOM 533 N N . ALA A 1 69 ? -4.676 -2.662 2.088 1 98.56 69 ALA A N 1
ATOM 534 C CA . ALA A 1 69 ? -3.912 -1.418 2.166 1 98.56 69 ALA A CA 1
ATOM 535 C C . ALA A 1 69 ? -4.723 -0.243 1.63 1 98.56 69 ALA A C 1
ATOM 537 O O . ALA A 1 69 ? -4.73 0.837 2.225 1 98.56 69 ALA A O 1
ATOM 538 N N . ALA A 1 70 ? -5.391 -0.436 0.513 1 98.31 70 ALA A N 1
ATOM 539 C CA . ALA A 1 70 ? -6.234 0.601 -0.073 1 98.31 70 ALA A CA 1
ATOM 540 C C . ALA A 1 70 ? -7.328 1.033 0.901 1 98.31 70 ALA A C 1
ATOM 542 O O . ALA A 1 70 ? -7.605 2.227 1.044 1 98.31 70 ALA A O 1
ATOM 543 N N . GLU A 1 71 ? -7.965 0.109 1.53 1 98.25 71 GLU A N 1
ATOM 544 C CA . GLU A 1 71 ? -9.016 0.411 2.502 1 98.25 71 GLU A CA 1
ATOM 545 C C . GLU A 1 71 ? -8.461 1.214 3.676 1 98.25 71 GLU A C 1
ATOM 547 O O . GLU A 1 71 ? -9.125 2.125 4.18 1 98.25 71 GLU A O 1
ATOM 552 N N . LEU A 1 72 ? -7.281 0.863 4.09 1 98.56 72 LEU A N 1
ATOM 553 C CA . LEU A 1 72 ? -6.656 1.596 5.184 1 98.56 72 LEU A CA 1
ATOM 554 C C . LEU A 1 72 ? -6.312 3.02 4.762 1 98.56 72 LEU A C 1
ATOM 556 O O . LEU A 1 72 ? -6.465 3.959 5.543 1 98.56 72 LEU A O 1
ATOM 560 N N . PHE A 1 73 ? -5.852 3.229 3.551 1 98.25 73 PHE A N 1
ATOM 561 C CA . PHE A 1 73 ? -5.656 4.578 3.029 1 98.25 73 PHE A CA 1
ATOM 562 C C . PHE A 1 73 ? -6.977 5.336 2.984 1 98.25 73 PHE A C 1
ATOM 564 O O . PHE A 1 73 ? -7.027 6.52 3.328 1 98.25 73 PHE A O 1
ATOM 571 N N . ASN A 1 74 ? -8.023 4.641 2.596 1 98 74 ASN A N 1
ATOM 572 C CA . ASN A 1 74 ? -9.336 5.285 2.566 1 98 74 ASN A CA 1
ATOM 573 C C . ASN A 1 74 ? -9.781 5.715 3.961 1 98 74 ASN A C 1
ATOM 575 O O . ASN A 1 74 ? -10.336 6.801 4.133 1 98 74 ASN A O 1
ATOM 579 N N . THR A 1 75 ? -9.531 4.848 4.934 1 98.06 75 THR A N 1
ATOM 580 C CA . THR A 1 75 ? -9.852 5.184 6.312 1 98.06 75 THR A CA 1
ATOM 581 C C . THR A 1 75 ? -9.055 6.402 6.77 1 98.06 75 THR A C 1
ATOM 583 O O . THR A 1 75 ? -9.594 7.297 7.426 1 98.06 75 THR A O 1
ATOM 586 N N . ALA A 1 76 ? -7.777 6.484 6.438 1 97.38 76 ALA A N 1
ATOM 587 C CA . ALA A 1 76 ? -6.957 7.645 6.762 1 97.38 76 ALA A CA 1
ATOM 588 C C . ALA A 1 76 ? -7.531 8.914 6.145 1 97.38 76 ALA A C 1
ATOM 590 O O . ALA A 1 76 ? -7.582 9.961 6.797 1 97.38 76 ALA A O 1
ATOM 591 N N . ILE A 1 77 ? -7.957 8.844 4.922 1 96.06 77 ILE A N 1
ATOM 592 C CA . ILE A 1 77 ? -8.555 9.977 4.227 1 96.06 77 ILE A CA 1
ATOM 593 C C . ILE A 1 77 ? -9.812 10.43 4.965 1 96.06 77 ILE A C 1
ATOM 595 O O . ILE A 1 77 ? -10.008 11.625 5.199 1 96.06 77 ILE A O 1
ATOM 599 N N . GLU A 1 78 ? -10.617 9.508 5.309 1 95.62 78 GLU A N 1
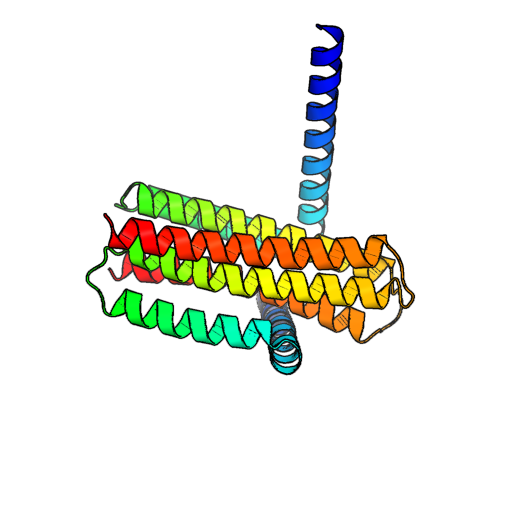ATOM 600 C CA . GLU A 1 78 ? -11.852 9.82 6.031 1 95.62 78 GLU A CA 1
ATOM 601 C C . GLU A 1 78 ? -11.547 10.531 7.348 1 95.62 78 GLU A C 1
ATOM 603 O O . GLU A 1 78 ? -12.227 11.5 7.699 1 95.62 78 GLU A O 1
ATOM 608 N N . GLU A 1 79 ? -10.547 10.039 8.023 1 94.69 79 GLU A N 1
ATOM 609 C CA . GLU A 1 79 ? -10.172 10.648 9.297 1 94.69 79 GLU A CA 1
ATOM 610 C C . GLU A 1 79 ? -9.641 12.062 9.102 1 94.69 79 GLU A C 1
ATOM 612 O O . GLU A 1 79 ? -9.906 12.945 9.914 1 94.69 79 GLU A O 1
ATOM 617 N N . ILE A 1 80 ? -8.938 12.281 8.094 1 93.44 80 ILE A N 1
ATOM 618 C CA . ILE A 1 80 ? -8.406 13.602 7.781 1 93.44 80 ILE A CA 1
ATOM 619 C C . ILE A 1 80 ? -9.562 14.562 7.477 1 93.44 80 ILE A C 1
ATOM 621 O O . ILE A 1 80 ? -9.555 15.711 7.922 1 93.44 80 ILE A O 1
ATOM 625 N N . VAL A 1 81 ? -10.469 14.102 6.664 1 92.06 81 VAL A N 1
ATOM 626 C CA . VAL A 1 81 ? -11.617 14.914 6.285 1 92.06 81 VAL A CA 1
ATOM 627 C C . VAL A 1 81 ? -12.406 15.297 7.535 1 92.06 81 VAL A C 1
ATOM 629 O O . VAL A 1 81 ? -12.828 16.453 7.68 1 92.06 81 VAL A O 1
ATOM 632 N N . ASP A 1 82 ? -12.578 14.32 8.438 1 89.38 82 ASP A N 1
ATOM 633 C CA . ASP A 1 82 ? -13.312 14.586 9.672 1 89.38 82 ASP A CA 1
ATOM 634 C C . ASP A 1 82 ? -12.547 15.547 10.578 1 89.38 82 ASP A C 1
ATOM 636 O O . ASP A 1 82 ? -13.148 16.328 11.305 1 89.38 82 ASP A O 1
ATOM 640 N N . LEU A 1 83 ? -11.305 15.477 10.5 1 86.81 83 LEU A N 1
ATOM 641 C CA . LEU A 1 83 ? -10.43 16.375 11.258 1 86.81 83 LEU A CA 1
ATOM 642 C C . LEU A 1 83 ? -10.516 17.797 10.719 1 86.81 83 LEU A C 1
ATOM 644 O O . LEU A 1 83 ? -10.594 18.75 11.492 1 86.81 83 LEU A O 1
ATOM 648 N N . ALA A 1 84 ? -10.438 17.984 9.484 1 84.75 84 ALA A N 1
ATOM 649 C CA . ALA A 1 84 ? -10.359 19.281 8.82 1 84.75 84 ALA A CA 1
ATOM 650 C C . ALA A 1 84 ? -11.734 19.953 8.742 1 84.75 84 ALA A C 1
ATOM 652 O O . ALA A 1 84 ? -11.836 21.172 8.75 1 84.75 84 ALA A O 1
ATOM 653 N N . SER A 1 85 ? -12.688 19.234 8.383 1 76.75 85 SER A N 1
ATOM 654 C CA . SER A 1 85 ? -13.992 19.828 8.117 1 76.75 85 SER A CA 1
ATOM 655 C C . SER A 1 85 ? -15.094 19.094 8.883 1 76.75 85 SER A C 1
ATOM 657 O O . SER A 1 85 ? -15.828 18.297 8.312 1 76.75 85 SER A O 1
ATOM 659 N N . PRO A 1 86 ? -15.234 19.625 9.992 1 65.25 86 PRO A N 1
ATOM 660 C CA . PRO A 1 86 ? -16.312 18.953 10.734 1 65.25 86 PRO A CA 1
ATOM 661 C C . PRO A 1 86 ? -17.688 19.25 10.156 1 65.25 86 PRO A C 1
ATOM 663 O O . PRO A 1 86 ? -18.625 18.469 10.359 1 65.25 86 PRO A O 1
ATOM 666 N N . GLU A 1 87 ? -17.797 20.281 9.367 1 70.81 87 GLU A N 1
ATOM 667 C CA . GLU A 1 87 ? -19.078 20.609 8.758 1 70.81 87 GLU A CA 1
ATOM 668 C C . GLU A 1 87 ? -19.156 20.125 7.316 1 70.81 87 GLU A C 1
ATOM 670 O O . GLU A 1 87 ? -18.172 19.641 6.766 1 70.81 87 GLU A O 1
ATOM 675 N N . ARG A 1 88 ? -20.422 20.188 6.742 1 71.69 88 ARG A N 1
ATOM 676 C CA . ARG A 1 88 ? -20.625 19.75 5.367 1 71.69 88 ARG A CA 1
ATOM 677 C C . ARG A 1 88 ? -19.812 20.578 4.391 1 71.69 88 ARG A C 1
ATOM 679 O O . ARG A 1 88 ? -19.906 21.812 4.395 1 71.69 88 ARG A O 1
ATOM 686 N N . ASN A 1 89 ? -18.891 20.094 3.756 1 83.88 89 ASN A N 1
ATOM 687 C CA . ASN A 1 89 ? -17.984 20.656 2.762 1 83.88 89 ASN A CA 1
ATOM 688 C C . ASN A 1 89 ? -17.922 19.781 1.512 1 83.88 89 ASN A C 1
ATOM 690 O O . ASN A 1 89 ? -17.672 18.578 1.604 1 83.88 89 ASN A O 1
ATOM 694 N N . PRO A 1 90 ? -18.359 20.391 0.479 1 84.69 90 PRO A N 1
ATOM 695 C CA . PRO A 1 90 ? -18.344 19.609 -0.762 1 84.69 90 PRO A CA 1
ATOM 696 C C . PRO A 1 90 ? -16.984 18.969 -1.036 1 84.69 90 PRO A C 1
ATOM 698 O O . PRO A 1 90 ? -16.922 17.875 -1.598 1 84.69 90 PRO A O 1
ATOM 701 N N . HIS A 1 91 ? -15.914 19.516 -0.751 1 86 91 HIS A N 1
ATOM 702 C CA . HIS A 1 91 ? -14.594 18.922 -0.916 1 86 91 HIS A CA 1
ATOM 703 C C . HIS A 1 91 ? -14.422 17.688 -0.038 1 86 91 HIS A C 1
ATOM 705 O O . HIS A 1 91 ? -13.773 16.719 -0.442 1 86 91 HIS A O 1
ATOM 711 N N . ALA A 1 92 ? -15.055 17.703 1.089 1 89.25 92 ALA A N 1
ATOM 712 C CA . ALA A 1 92 ? -15.008 16.562 2.006 1 89.25 92 ALA A CA 1
ATOM 713 C C . ALA A 1 92 ? -15.711 15.352 1.407 1 89.25 92 ALA A C 1
ATOM 715 O O . ALA A 1 92 ? -15.164 14.242 1.424 1 89.25 92 ALA A O 1
ATOM 716 N N . GLY A 1 93 ? -16.953 15.602 0.894 1 89.5 93 GLY A N 1
ATOM 717 C CA . GLY A 1 93 ? -17.688 14.523 0.254 1 89.5 93 GLY A CA 1
ATOM 718 C C . GLY A 1 93 ? -16.953 13.922 -0.93 1 89.5 93 GLY A C 1
ATOM 719 O O . GLY A 1 93 ? -16.891 12.703 -1.078 1 89.5 93 GLY A O 1
ATOM 720 N N . LYS A 1 94 ? -16.406 14.719 -1.71 1 92.69 94 LYS A N 1
ATOM 721 C CA . LYS A 1 94 ? -15.68 14.242 -2.885 1 92.69 94 LYS A CA 1
ATOM 722 C C . LYS A 1 94 ? -14.461 13.422 -2.482 1 92.69 94 LYS A C 1
ATOM 724 O O . LYS A 1 94 ? -14.164 12.398 -3.1 1 92.69 94 LYS A O 1
ATOM 729 N N . ALA A 1 95 ? -13.734 13.867 -1.503 1 92.75 95 ALA A N 1
ATOM 730 C CA . ALA A 1 95 ? -12.562 13.141 -1.019 1 92.75 95 ALA A CA 1
ATOM 731 C C . ALA A 1 95 ? -12.945 11.734 -0.559 1 92.75 95 ALA A C 1
ATOM 733 O O . ALA A 1 95 ? -12.305 10.75 -0.946 1 92.75 95 ALA A O 1
ATOM 734 N N . LYS A 1 96 ? -13.992 11.602 0.206 1 94.19 96 LYS A N 1
ATOM 735 C CA . LYS A 1 96 ? -14.438 10.305 0.711 1 94.19 96 LYS A CA 1
ATOM 736 C C . LYS A 1 96 ? -14.93 9.414 -0.424 1 94.19 96 LYS A C 1
ATOM 738 O O . LYS A 1 96 ? -14.641 8.219 -0.45 1 94.19 96 LYS A O 1
ATOM 743 N N . ASP A 1 97 ? -15.625 10.031 -1.364 1 95.19 97 ASP A N 1
ATOM 744 C CA . ASP A 1 97 ? -16.125 9.289 -2.512 1 95.19 97 ASP A CA 1
ATOM 745 C C . ASP A 1 97 ? -14.977 8.766 -3.373 1 95.19 97 ASP A C 1
ATOM 747 O O . ASP A 1 97 ? -15.016 7.629 -3.852 1 95.19 97 ASP A O 1
ATOM 751 N N . CYS A 1 98 ? -13.977 9.594 -3.602 1 95.25 98 CYS A N 1
ATOM 752 C CA . CYS A 1 98 ? -12.82 9.172 -4.379 1 95.25 98 CYS A CA 1
ATOM 753 C C . CYS A 1 98 ? -12.07 8.047 -3.68 1 95.25 98 CYS A C 1
ATOM 755 O O . CYS A 1 98 ? -11.625 7.094 -4.324 1 95.25 98 CYS A O 1
ATOM 757 N N . GLY A 1 99 ? -11.883 8.148 -2.359 1 96.25 99 GLY A N 1
ATOM 758 C CA . GLY A 1 99 ? -11.289 7.051 -1.606 1 96.25 99 GLY A CA 1
ATOM 759 C C . GLY A 1 99 ? -12.039 5.742 -1.773 1 96.25 99 GLY A C 1
ATOM 760 O O . GLY A 1 99 ? -11.422 4.707 -2.047 1 96.25 99 GLY A O 1
ATOM 761 N N . SER A 1 100 ? -13.297 5.824 -1.619 1 96.31 100 SER A N 1
ATOM 762 C CA . SER A 1 100 ? -14.141 4.645 -1.796 1 96.31 100 SER A CA 1
ATOM 763 C C . SER A 1 100 ? -14.008 4.078 -3.205 1 96.31 100 SER A C 1
ATOM 765 O O . SER A 1 100 ? -13.93 2.859 -3.383 1 96.31 100 SER A O 1
ATOM 767 N N . ALA A 1 101 ? -13.984 4.914 -4.191 1 96.81 101 ALA A N 1
ATOM 768 C CA . ALA A 1 101 ? -13.828 4.488 -5.578 1 96.81 101 ALA A CA 1
ATOM 769 C C . ALA A 1 101 ? -12.492 3.791 -5.789 1 96.81 101 ALA A C 1
ATOM 771 O O . ALA A 1 101 ? -12.398 2.814 -6.535 1 96.81 101 ALA A O 1
ATOM 772 N N . ALA A 1 102 ? -11.406 4.316 -5.219 1 96.19 102 ALA A N 1
ATOM 773 C CA . ALA A 1 102 ? -10.086 3.699 -5.312 1 96.19 102 ALA A CA 1
ATOM 774 C C . ALA A 1 102 ? -10.109 2.275 -4.766 1 96.19 102 ALA A C 1
ATOM 776 O O . ALA A 1 102 ? -9.539 1.363 -5.367 1 96.19 102 ALA A O 1
ATOM 777 N N . VAL A 1 103 ? -10.742 2.043 -3.648 1 97.75 103 VAL A N 1
ATOM 778 C CA . VAL A 1 103 ? -10.867 0.71 -3.066 1 97.75 103 VAL A CA 1
ATOM 779 C C . VAL A 1 103 ? -11.633 -0.202 -4.023 1 97.75 103 VAL A C 1
ATOM 781 O O . VAL A 1 103 ? -11.211 -1.331 -4.285 1 97.75 103 VAL A O 1
ATOM 784 N N . ALA A 1 104 ? -12.727 0.28 -4.578 1 96.25 104 ALA A N 1
ATOM 785 C CA . ALA A 1 104 ? -13.531 -0.498 -5.516 1 96.25 104 ALA A CA 1
ATOM 786 C C . ALA A 1 104 ? -12.711 -0.914 -6.73 1 96.25 104 ALA A C 1
ATOM 788 O O . ALA A 1 104 ? -12.812 -2.053 -7.195 1 96.25 104 ALA A O 1
ATOM 789 N N . LEU A 1 105 ? -11.961 0.009 -7.242 1 95.75 105 LEU A N 1
ATOM 790 C CA . LEU A 1 105 ? -11.117 -0.302 -8.398 1 95.75 105 LEU A CA 1
ATOM 791 C C . LEU A 1 105 ? -10.07 -1.352 -8.039 1 95.75 105 LEU A C 1
ATOM 793 O O . LEU A 1 105 ? -9.766 -2.227 -8.852 1 95.75 105 LEU A O 1
ATOM 797 N N . THR A 1 106 ? -9.492 -1.224 -6.855 1 96.88 106 THR A N 1
ATOM 798 C CA . THR A 1 106 ? -8.539 -2.232 -6.402 1 96.88 106 THR A CA 1
ATOM 799 C C . THR A 1 106 ? -9.211 -3.598 -6.289 1 96.88 106 THR A C 1
ATOM 801 O O . THR A 1 106 ? -8.633 -4.613 -6.684 1 96.88 106 THR A O 1
ATOM 804 N N . ALA A 1 107 ? -10.414 -3.629 -5.758 1 96.62 107 ALA A N 1
ATOM 805 C CA . ALA A 1 107 ? -11.172 -4.871 -5.68 1 96.62 107 ALA A CA 1
ATOM 806 C C . ALA A 1 107 ? -11.438 -5.445 -7.066 1 96.62 107 ALA A C 1
ATOM 808 O O . ALA A 1 107 ? -11.359 -6.656 -7.273 1 96.62 107 ALA A O 1
ATOM 809 N N . LEU A 1 108 ? -11.766 -4.613 -8 1 95.31 108 LEU A N 1
ATOM 810 C CA . LEU A 1 108 ? -12 -5.035 -9.375 1 95.31 108 LEU A CA 1
ATOM 811 C C . LEU A 1 108 ? -10.75 -5.656 -9.977 1 95.31 108 LEU A C 1
ATOM 813 O O . LEU A 1 108 ? -10.828 -6.625 -10.734 1 95.31 108 LEU A O 1
ATOM 817 N N . ALA A 1 109 ? -9.586 -5.035 -9.711 1 95.81 109 ALA A N 1
ATOM 818 C CA . ALA A 1 109 ? -8.328 -5.621 -10.164 1 95.81 109 ALA A CA 1
ATOM 819 C C . ALA A 1 109 ? -8.172 -7.055 -9.672 1 95.81 109 ALA A C 1
ATOM 821 O O . ALA A 1 109 ? -7.797 -7.945 -10.43 1 95.81 109 ALA A O 1
ATOM 822 N N . GLY A 1 110 ? -8.469 -7.277 -8.391 1 96.56 110 GLY A N 1
ATOM 823 C CA . GLY A 1 110 ? -8.43 -8.625 -7.852 1 96.56 110 GLY A CA 1
ATOM 824 C C . GLY A 1 110 ? -9.43 -9.562 -8.508 1 96.56 110 GLY A C 1
ATOM 825 O O . GLY A 1 110 ? -9.086 -10.688 -8.883 1 96.56 110 GLY A O 1
ATOM 826 N N . GLY A 1 111 ? -10.648 -9.117 -8.641 1 96.12 111 GLY A N 1
ATOM 827 C CA . GLY A 1 111 ? -11.664 -9.93 -9.297 1 96.12 111 GLY A CA 1
ATOM 828 C C . GLY A 1 111 ? -11.312 -10.281 -10.734 1 96.12 111 GLY A C 1
ATOM 829 O O . GLY A 1 111 ? -11.477 -11.43 -11.148 1 96.12 111 GLY A O 1
ATOM 830 N N . CYS A 1 112 ? -10.859 -9.32 -11.523 1 95.5 112 CYS A N 1
ATOM 831 C CA . CYS A 1 112 ? -10.453 -9.547 -12.906 1 95.5 112 CYS A CA 1
ATOM 832 C C . CYS A 1 112 ? -9.305 -10.555 -12.977 1 95.5 112 CYS A C 1
ATOM 834 O O . CYS A 1 112 ? -9.258 -11.391 -13.883 1 95.5 112 CYS A O 1
ATOM 836 N N . THR A 1 113 ? -8.391 -10.43 -12.031 1 96.88 113 THR A N 1
ATOM 837 C CA . THR A 1 113 ? -7.281 -11.375 -11.969 1 96.88 113 THR A CA 1
ATOM 838 C C . THR A 1 113 ? -7.797 -12.797 -11.789 1 96.88 113 THR A C 1
ATOM 840 O O . THR A 1 113 ? -7.375 -13.711 -12.5 1 96.88 113 THR A O 1
ATOM 843 N N . TRP A 1 114 ? -8.703 -12.992 -10.891 1 96.38 114 TRP A N 1
ATOM 844 C CA . TRP A 1 114 ? -9.305 -14.305 -10.688 1 96.38 114 TRP A CA 1
ATOM 845 C C . TRP A 1 114 ? -9.977 -14.797 -11.969 1 96.38 114 TRP A C 1
ATOM 847 O O . TRP A 1 114 ? -9.805 -15.953 -12.359 1 96.38 114 TRP A O 1
ATOM 857 N N . LEU A 1 115 ? -10.68 -13.969 -12.641 1 96 115 LEU A N 1
ATOM 858 C CA . LEU A 1 115 ? -11.398 -14.336 -13.852 1 96 115 LEU A CA 1
ATOM 859 C C . LEU A 1 115 ? -10.438 -14.773 -14.945 1 96 115 LEU A C 1
ATOM 861 O O . LEU A 1 115 ? -10.641 -15.805 -15.594 1 96 115 LEU A O 1
ATOM 865 N N . VAL A 1 116 ? -9.406 -14.047 -15.148 1 95.19 116 VAL A N 1
ATOM 866 C CA . VAL A 1 116 ? -8.438 -14.328 -16.203 1 95.19 116 VAL A CA 1
ATOM 867 C C . VAL A 1 116 ? -7.723 -15.648 -15.898 1 95.19 116 VAL A C 1
ATOM 869 O O . VAL A 1 116 ? -7.52 -16.469 -16.797 1 95.19 116 VAL A O 1
ATOM 872 N N . ILE A 1 117 ? -7.359 -15.859 -14.633 1 95.06 117 ILE A N 1
ATOM 873 C CA . ILE A 1 117 ? -6.633 -17.062 -14.242 1 95.06 117 ILE A CA 1
ATOM 874 C C . ILE A 1 117 ? -7.539 -18.281 -14.391 1 95.06 117 ILE A C 1
ATOM 876 O O . ILE A 1 117 ? -7.109 -19.328 -14.898 1 95.06 117 ILE A O 1
ATOM 880 N N . LEU A 1 118 ? -8.805 -18.156 -14.047 1 93.94 118 LEU A N 1
ATOM 881 C CA . LEU A 1 118 ? -9.711 -19.297 -14.094 1 93.94 118 LEU A CA 1
ATOM 882 C C . LEU A 1 118 ? -10.117 -19.609 -15.531 1 93.94 118 LEU A C 1
ATOM 884 O O . LEU A 1 118 ? -10.367 -20.766 -15.867 1 93.94 118 LEU A O 1
ATOM 888 N N . LEU A 1 119 ? -10.133 -18.594 -16.344 1 92.56 119 LEU A N 1
ATOM 889 C CA . LEU A 1 119 ? -10.562 -18.797 -17.719 1 92.56 119 LEU A CA 1
ATOM 890 C C . LEU A 1 119 ? -9.383 -19.109 -18.625 1 92.56 119 LEU A C 1
ATOM 892 O O . LEU A 1 119 ? -9.562 -19.453 -19.797 1 92.56 119 LEU A O 1
ATOM 896 N N . GLY A 1 120 ? -8.141 -18.922 -18.078 1 85.31 120 GLY A N 1
ATOM 897 C CA . GLY A 1 120 ? -6.957 -19.234 -18.859 1 85.31 120 GLY A CA 1
ATOM 898 C C . GLY A 1 120 ? -6.398 -20.625 -18.578 1 85.31 120 GLY A C 1
ATOM 899 O O . GLY A 1 120 ? -6.324 -21.453 -19.484 1 85.31 120 GLY A O 1
ATOM 900 N N . MET B 1 1 ? -2.902 24.516 -32.906 1 58.62 1 MET B N 1
ATOM 901 C CA . MET B 1 1 ? -2.623 23.109 -32.656 1 58.62 1 MET B CA 1
ATOM 902 C C . MET B 1 1 ? -1.258 22.922 -32 1 58.62 1 MET B C 1
ATOM 904 O O . MET B 1 1 ? -1.137 22.234 -30.984 1 58.62 1 MET B O 1
ATOM 908 N N . ALA B 1 2 ? -0.309 23.641 -32.562 1 70.94 2 ALA B N 1
ATOM 909 C CA . ALA B 1 2 ? 1.056 23.594 -32.031 1 70.94 2 ALA B CA 1
ATOM 910 C C . ALA B 1 2 ? 1.14 24.234 -30.672 1 70.94 2 ALA B C 1
ATOM 912 O O . ALA B 1 2 ? 1.845 23.734 -29.781 1 70.94 2 ALA B O 1
ATOM 913 N N . LEU B 1 3 ? 0.378 25.266 -30.594 1 72.5 3 LEU B N 1
ATOM 914 C CA . LEU B 1 3 ? 0.34 25.969 -29.328 1 72.5 3 LEU B CA 1
ATOM 915 C C . LEU B 1 3 ? -0.262 25.094 -28.234 1 72.5 3 LEU B C 1
ATOM 917 O O . LEU B 1 3 ? 0.208 25.094 -27.094 1 72.5 3 LEU B O 1
ATOM 921 N N . ASP B 1 4 ? -1.125 24.25 -28.656 1 85.19 4 ASP B N 1
ATOM 922 C CA . ASP B 1 4 ? -1.778 23.328 -27.719 1 85.19 4 ASP B CA 1
ATOM 923 C C . ASP B 1 4 ? -0.82 22.234 -27.266 1 85.19 4 ASP B C 1
ATOM 925 O O . ASP B 1 4 ? -0.776 21.891 -26.094 1 85.19 4 ASP B O 1
ATOM 929 N N . ILE B 1 5 ? 0.029 21.906 -28.203 1 90.25 5 ILE B N 1
ATOM 930 C CA . ILE B 1 5 ? 1.008 20.875 -27.875 1 90.25 5 ILE B CA 1
ATOM 931 C C . ILE B 1 5 ? 2.078 21.438 -26.953 1 90.25 5 ILE B C 1
ATOM 933 O O . ILE B 1 5 ? 2.512 20.781 -26 1 90.25 5 ILE B O 1
ATOM 937 N N . ALA B 1 6 ? 2.559 22.656 -27.297 1 89.19 6 ALA B N 1
ATOM 938 C CA . ALA B 1 6 ? 3.561 23.297 -26.453 1 89.19 6 ALA B CA 1
ATOM 939 C C . ALA B 1 6 ? 3.047 23.469 -25.016 1 89.19 6 ALA B C 1
ATOM 941 O O . ALA B 1 6 ? 3.787 23.25 -24.062 1 89.19 6 ALA B O 1
ATOM 942 N N . ALA B 1 7 ? 1.844 23.922 -24.906 1 92.44 7 ALA B N 1
ATOM 943 C CA . ALA B 1 7 ? 1.224 24.078 -23.594 1 92.44 7 ALA B CA 1
ATOM 944 C C . ALA B 1 7 ? 1.126 22.734 -22.875 1 92.44 7 ALA B C 1
ATOM 946 O O . ALA B 1 7 ? 1.369 22.641 -21.672 1 92.44 7 ALA B O 1
ATOM 947 N N . GLU B 1 8 ? 0.785 21.75 -23.516 1 93.19 8 GLU B N 1
ATOM 948 C CA . GLU B 1 8 ? 0.688 20.406 -22.938 1 93.19 8 GLU B CA 1
ATOM 949 C C . GLU B 1 8 ? 2.057 19.891 -22.5 1 93.19 8 GLU B C 1
ATOM 951 O O . GLU B 1 8 ? 2.182 19.25 -21.469 1 93.19 8 GLU B O 1
ATOM 956 N N . LEU B 1 9 ? 3.025 20.156 -23.281 1 90.75 9 LEU B N 1
ATOM 957 C CA . LEU B 1 9 ? 4.379 19.734 -22.938 1 90.75 9 LEU B CA 1
ATOM 958 C C . LEU B 1 9 ? 4.863 20.469 -21.688 1 90.75 9 LEU B C 1
ATOM 960 O O . LEU B 1 9 ? 5.539 19.875 -20.844 1 90.75 9 LEU B O 1
ATOM 964 N N . ARG B 1 10 ? 4.602 21.719 -21.688 1 90.94 10 ARG B N 1
ATOM 965 C CA . ARG B 1 10 ? 4.961 22.484 -20.5 1 90.94 10 ARG B CA 1
ATOM 966 C C . ARG B 1 10 ? 4.262 21.938 -19.266 1 90.94 10 ARG B C 1
ATOM 968 O O . ARG B 1 10 ? 4.863 21.844 -18.188 1 90.94 10 ARG B O 1
ATOM 975 N N . ARG B 1 11 ? 3.045 21.688 -19.422 1 91.88 11 ARG B N 1
ATOM 976 C CA . ARG B 1 11 ? 2.297 21.094 -18.328 1 91.88 11 ARG B CA 1
ATOM 977 C C . ARG B 1 11 ? 2.926 19.781 -17.891 1 91.88 11 ARG B C 1
ATOM 979 O O . ARG B 1 11 ? 3.031 19.5 -16.688 1 91.88 11 ARG B O 1
ATOM 986 N N . PHE B 1 12 ? 3.289 19.047 -18.766 1 90.5 12 PHE B N 1
ATOM 987 C CA . PHE B 1 12 ? 3.932 17.766 -18.469 1 90.5 12 PHE B CA 1
ATOM 988 C C . PHE B 1 12 ? 5.242 17.969 -17.719 1 90.5 12 PHE B C 1
ATOM 990 O O . PHE B 1 12 ? 5.516 17.281 -16.734 1 90.5 12 PHE B O 1
ATOM 997 N N . VAL B 1 13 ? 6.023 18.859 -18.172 1 91.69 13 VAL B N 1
ATOM 998 C CA . VAL B 1 13 ? 7.309 19.141 -17.531 1 91.69 13 VAL B CA 1
ATOM 999 C C . VAL B 1 13 ? 7.086 19.656 -16.109 1 91.69 13 VAL B C 1
ATOM 1001 O O . VAL B 1 13 ? 7.801 19.266 -15.188 1 91.69 13 VAL B O 1
ATOM 1004 N N . ASN B 1 14 ? 6.172 20.547 -15.906 1 92.06 14 ASN B N 1
ATOM 1005 C CA . ASN B 1 14 ? 5.859 21.031 -14.57 1 92.06 14 ASN B CA 1
ATOM 1006 C C . ASN B 1 14 ? 5.438 19.906 -13.633 1 92.06 14 ASN B C 1
ATOM 1008 O O . ASN B 1 14 ? 5.902 19.828 -12.5 1 92.06 14 ASN B O 1
ATOM 1012 N N . THR B 1 15 ? 4.57 19.078 -14.188 1 92.12 15 THR B N 1
ATOM 1013 C CA . THR B 1 15 ? 4.105 17.953 -13.375 1 92.12 15 THR B CA 1
ATOM 1014 C C . THR B 1 15 ? 5.273 17.047 -12.992 1 92.12 15 THR B C 1
ATOM 1016 O O . THR B 1 15 ? 5.367 16.609 -11.844 1 92.12 15 THR B O 1
ATOM 1019 N N . ALA B 1 16 ? 6.113 16.844 -13.859 1 92 16 ALA B N 1
ATOM 1020 C CA . ALA B 1 16 ? 7.285 16.016 -13.586 1 92 16 ALA B CA 1
ATOM 1021 C C . ALA B 1 16 ? 8.18 16.672 -12.531 1 92 16 ALA B C 1
ATOM 1023 O O . ALA B 1 16 ? 8.719 15.984 -11.656 1 92 16 ALA B O 1
ATOM 1024 N N . THR B 1 17 ? 8.352 17.906 -12.617 1 93.69 17 THR B N 1
ATOM 1025 C CA . THR B 1 17 ? 9.164 18.656 -11.664 1 93.69 17 THR B CA 1
ATOM 1026 C C . THR B 1 17 ? 8.562 18.578 -10.258 1 93.69 17 THR B C 1
ATOM 1028 O O . THR B 1 17 ? 9.273 18.344 -9.281 1 93.69 17 THR B O 1
ATOM 1031 N N . TRP B 1 18 ? 7.27 18.734 -10.195 1 93.31 18 TRP B N 1
ATOM 1032 C CA . TRP B 1 18 ? 6.598 18.656 -8.898 1 93.31 18 TRP B CA 1
ATOM 1033 C C . TRP B 1 18 ? 6.723 17.25 -8.305 1 93.31 18 TRP B C 1
ATOM 1035 O O . TRP B 1 18 ? 6.953 17.109 -7.098 1 93.31 18 TRP B O 1
ATOM 1045 N N . SER B 1 19 ? 6.543 16.312 -9.148 1 93.75 19 SER B N 1
ATOM 1046 C CA . SER B 1 19 ? 6.688 14.945 -8.68 1 93.75 19 SER B CA 1
ATOM 1047 C C . SER B 1 19 ? 8.094 14.68 -8.156 1 93.75 19 SER B C 1
ATOM 1049 O O . SER B 1 19 ? 8.273 14.055 -7.109 1 93.75 19 SER B O 1
ATOM 1051 N N . TRP B 1 20 ? 9.078 15.164 -8.836 1 94.62 20 TRP B N 1
ATOM 1052 C CA . TRP B 1 20 ? 10.469 14.992 -8.406 1 94.62 20 TRP B CA 1
ATOM 1053 C C . TRP B 1 20 ? 10.719 15.719 -7.09 1 94.62 20 TRP B C 1
ATOM 1055 O O . TRP B 1 20 ? 11.422 15.211 -6.215 1 94.62 20 TRP B O 1
ATOM 1065 N N . GLN B 1 21 ? 10.234 16.859 -6.91 1 95.31 21 GLN B N 1
ATOM 1066 C CA . GLN B 1 21 ? 10.391 17.625 -5.672 1 95.31 21 GLN B CA 1
ATOM 1067 C C . GLN B 1 21 ? 9.758 16.875 -4.496 1 95.31 21 GLN B C 1
ATOM 1069 O O . GLN B 1 21 ? 10.312 16.859 -3.398 1 95.31 21 GLN B O 1
ATOM 1074 N N . GLY B 1 22 ? 8.523 16.328 -4.758 1 94.69 22 GLY B N 1
ATOM 1075 C CA . GLY B 1 22 ? 7.887 15.531 -3.727 1 94.69 22 GLY B CA 1
ATOM 1076 C C . GLY B 1 22 ? 8.719 14.336 -3.293 1 94.69 22 GLY B C 1
ATOM 1077 O O . GLY B 1 22 ? 8.906 14.102 -2.096 1 94.69 22 GLY B O 1
ATOM 1078 N N . PHE B 1 23 ? 9.305 13.68 -4.262 1 96 23 PHE B N 1
ATOM 1079 C CA . PHE B 1 23 ? 10.148 12.523 -3.967 1 96 23 PHE B CA 1
ATOM 1080 C C . PHE B 1 23 ? 11.398 12.945 -3.211 1 96 23 PHE B C 1
ATOM 1082 O O . PHE B 1 23 ? 11.75 12.344 -2.191 1 96 23 PHE B O 1
ATOM 1089 N N . ALA B 1 24 ? 12.086 13.969 -3.645 1 96.25 24 ALA B N 1
ATOM 1090 C CA . ALA B 1 24 ? 13.32 14.453 -3.035 1 96.25 24 ALA B CA 1
ATOM 1091 C C . ALA B 1 24 ? 13.078 14.914 -1.601 1 96.25 24 ALA B C 1
ATOM 1093 O O . ALA B 1 24 ? 13.898 14.648 -0.714 1 96.25 24 ALA B O 1
ATOM 1094 N N . SER B 1 25 ? 12.008 15.602 -1.396 1 96.5 25 SER B N 1
ATOM 1095 C CA . SER B 1 25 ? 11.672 16.062 -0.054 1 96.5 25 SER B CA 1
ATOM 1096 C C . SER B 1 25 ? 11.414 14.898 0.891 1 96.5 25 SER B C 1
ATOM 1098 O O . SER B 1 25 ? 11.906 14.891 2.023 1 96.5 25 SER B O 1
ATOM 1100 N N . ALA B 1 26 ? 10.617 13.969 0.422 1 95.56 26 ALA B N 1
ATOM 1101 C CA . ALA B 1 26 ? 10.336 12.789 1.238 1 95.56 26 ALA B CA 1
ATOM 1102 C C . ALA B 1 26 ? 11.609 11.992 1.51 1 95.56 26 ALA B C 1
ATOM 1104 O O . ALA B 1 26 ? 11.805 11.484 2.615 1 95.56 26 ALA B O 1
ATOM 1105 N N . TRP B 1 27 ? 12.445 11.883 0.477 1 95 27 TRP B N 1
ATOM 1106 C CA . TRP B 1 27 ? 13.727 11.203 0.634 1 95 27 TRP B CA 1
ATOM 1107 C C . TRP B 1 27 ? 14.555 11.844 1.739 1 95 27 TRP B C 1
ATOM 1109 O O . TRP B 1 27 ? 15.18 11.148 2.543 1 95 27 TRP B O 1
ATOM 1119 N N . ALA B 1 28 ? 14.586 13.094 1.813 1 96 28 ALA B N 1
ATOM 1120 C CA . ALA B 1 28 ? 15.398 13.836 2.773 1 96 28 ALA B CA 1
ATOM 1121 C C . ALA B 1 28 ? 14.836 13.703 4.188 1 96 28 ALA B C 1
ATOM 1123 O O . ALA B 1 28 ? 15.594 13.703 5.164 1 96 28 ALA B O 1
ATOM 1124 N N . THR B 1 29 ? 13.578 13.445 4.324 1 94.94 29 THR B N 1
ATOM 1125 C CA . THR B 1 29 ? 12.969 13.578 5.641 1 94.94 29 THR B CA 1
ATOM 1126 C C . THR B 1 29 ? 12.508 12.219 6.16 1 94.94 29 THR B C 1
ATOM 1128 O O . THR B 1 29 ? 12.375 12.023 7.371 1 94.94 29 THR B O 1
ATOM 1131 N N . GLU B 1 30 ? 12.211 11.344 5.25 1 95.88 30 GLU B N 1
ATOM 1132 C CA . GLU B 1 30 ? 11.633 10.062 5.652 1 95.88 30 GLU B CA 1
ATOM 1133 C C . GLU B 1 30 ? 12.672 8.945 5.582 1 95.88 30 GLU B C 1
ATOM 1135 O O . GLU B 1 30 ? 12.961 8.43 4.5 1 95.88 30 GLU B O 1
ATOM 1140 N N . LYS B 1 31 ? 13.102 8.523 6.734 1 95.12 31 LYS B N 1
ATOM 1141 C CA . LYS B 1 31 ? 14.039 7.406 6.793 1 95.12 31 LYS B CA 1
ATOM 1142 C C . LYS B 1 31 ? 13.422 6.141 6.207 1 95.12 31 LYS B C 1
ATOM 1144 O O . LYS B 1 31 ? 14.109 5.352 5.555 1 95.12 31 LYS B O 1
ATOM 1149 N N . SER B 1 32 ? 12.141 5.938 6.484 1 95.75 32 SER B N 1
ATOM 1150 C CA . SER B 1 32 ? 11.453 4.75 5.984 1 95.75 32 SER B CA 1
ATOM 1151 C C . SER B 1 32 ? 11.508 4.68 4.461 1 95.75 32 SER B C 1
ATOM 1153 O O . SER B 1 32 ? 11.656 3.6 3.889 1 95.75 32 SER B O 1
ATOM 1155 N N . LEU B 1 33 ? 11.375 5.777 3.75 1 96.69 33 LEU B N 1
ATOM 1156 C CA . LEU B 1 33 ? 11.469 5.777 2.295 1 96.69 33 LEU B CA 1
ATOM 1157 C C . LEU B 1 33 ? 12.852 5.312 1.839 1 96.69 33 LEU B C 1
ATOM 1159 O O . LEU B 1 33 ? 12.961 4.5 0.916 1 96.69 33 LEU B O 1
ATOM 1163 N N . ARG B 1 34 ? 13.867 5.762 2.438 1 97.25 34 ARG B N 1
ATOM 1164 C CA . ARG B 1 34 ? 15.219 5.336 2.109 1 97.25 34 ARG B CA 1
ATOM 1165 C C . ARG B 1 34 ? 15.398 3.84 2.344 1 97.25 34 ARG B C 1
ATOM 1167 O O . ARG B 1 34 ? 16.047 3.154 1.548 1 97.25 34 ARG B O 1
ATOM 1174 N N . GLN B 1 35 ? 14.867 3.379 3.396 1 97.19 35 GLN B N 1
ATOM 1175 C CA . GLN B 1 35 ? 14.969 1.956 3.703 1 97.19 35 GLN B CA 1
ATOM 1176 C C . GLN B 1 35 ? 14.25 1.116 2.65 1 97.19 35 GLN B C 1
ATOM 1178 O O . GLN B 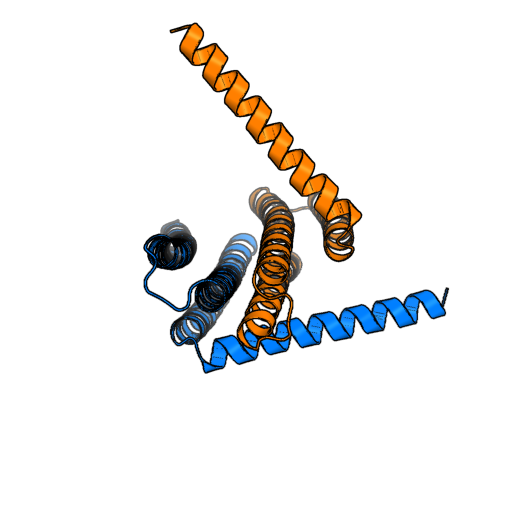1 35 ? 14.766 0.09 2.205 1 97.19 35 GLN B O 1
ATOM 1183 N N . TRP B 1 36 ? 13.078 1.6 2.246 1 97.38 36 TRP B N 1
ATOM 1184 C CA . TRP B 1 36 ? 12.336 0.869 1.226 1 97.38 36 TRP B CA 1
ATOM 1185 C C . TRP B 1 36 ? 13.078 0.89 -0.107 1 97.38 36 TRP B C 1
ATOM 1187 O O . TRP B 1 36 ? 13.039 -0.087 -0.859 1 97.38 36 TRP B O 1
ATOM 1197 N N . VAL B 1 37 ? 13.703 2.004 -0.448 1 97.62 37 VAL B N 1
ATOM 1198 C CA . VAL B 1 37 ? 14.461 2.078 -1.691 1 97.62 37 VAL B CA 1
ATOM 1199 C C . VAL B 1 37 ? 15.586 1.048 -1.672 1 97.62 37 VAL B C 1
ATOM 1201 O O . VAL B 1 37 ? 15.805 0.341 -2.658 1 97.62 37 VAL B O 1
ATOM 1204 N N . VAL B 1 38 ? 16.312 0.936 -0.562 1 97.75 38 VAL B N 1
ATOM 1205 C CA . VAL B 1 38 ? 17.391 -0.039 -0.441 1 97.75 38 VAL B CA 1
ATOM 1206 C C . VAL B 1 38 ? 16.828 -1.452 -0.586 1 97.75 38 VAL B C 1
ATOM 1208 O O . VAL B 1 38 ? 17.359 -2.266 -1.342 1 97.75 38 VAL B O 1
ATOM 1211 N N . VAL B 1 39 ? 15.781 -1.768 0.113 1 97.75 39 VAL B N 1
ATOM 1212 C CA . VAL B 1 39 ? 15.148 -3.08 0.041 1 97.75 39 VAL B CA 1
ATOM 1213 C C . VAL B 1 39 ? 14.734 -3.377 -1.398 1 97.75 39 VAL B C 1
ATOM 1215 O O . VAL B 1 39 ? 14.922 -4.492 -1.889 1 97.75 39 VAL B O 1
ATOM 1218 N N . ASN B 1 40 ? 14.195 -2.365 -2.053 1 97.19 40 ASN B N 1
ATOM 1219 C CA . ASN B 1 40 ? 13.727 -2.539 -3.422 1 97.19 40 ASN B CA 1
ATOM 1220 C C . ASN B 1 40 ? 14.875 -2.799 -4.387 1 97.19 40 ASN B C 1
ATOM 1222 O O . ASN B 1 40 ? 14.758 -3.611 -5.305 1 97.19 40 ASN B O 1
ATOM 1226 N N . VAL B 1 41 ? 15.922 -2.068 -4.23 1 97.56 41 VAL B N 1
ATOM 1227 C CA . VAL B 1 41 ? 17.078 -2.271 -5.09 1 97.56 41 VAL B CA 1
ATOM 1228 C C . VAL B 1 41 ? 17.625 -3.686 -4.898 1 97.56 41 VAL B C 1
ATOM 1230 O O . VAL B 1 41 ? 17.938 -4.379 -5.875 1 97.56 41 VAL B O 1
ATOM 1233 N N . LEU B 1 42 ? 17.719 -4.168 -3.693 1 98.19 42 LEU B N 1
ATOM 1234 C CA . LEU B 1 42 ? 18.172 -5.523 -3.408 1 98.19 42 LEU B CA 1
ATOM 1235 C C . LEU B 1 42 ? 17.203 -6.551 -3.965 1 98.19 42 LEU B C 1
ATOM 1237 O O . LEU B 1 42 ? 17.609 -7.555 -4.551 1 98.19 42 LEU B O 1
ATOM 1241 N N . SER B 1 43 ? 16.016 -6.262 -3.758 1 98.25 43 SER B N 1
ATOM 1242 C CA . SER B 1 43 ? 14.969 -7.148 -4.258 1 98.25 43 SER B CA 1
ATOM 1243 C C . SER B 1 43 ? 15.016 -7.258 -5.777 1 98.25 43 SER B C 1
ATOM 1245 O O . SER B 1 43 ? 14.953 -8.359 -6.328 1 98.25 43 SER B O 1
ATOM 1247 N N . ALA B 1 44 ? 15.062 -6.145 -6.445 1 97.5 44 ALA B N 1
ATOM 1248 C CA . ALA B 1 44 ? 15.164 -6.141 -7.902 1 97.5 44 ALA B CA 1
ATOM 1249 C C . ALA B 1 44 ? 16.422 -6.879 -8.367 1 97.5 44 ALA B C 1
ATOM 1251 O O . ALA B 1 44 ? 16.375 -7.664 -9.32 1 97.5 44 ALA B O 1
ATOM 1252 N N . GLY B 1 45 ? 17.516 -6.652 -7.762 1 97.94 45 GLY B N 1
ATOM 1253 C CA . GLY B 1 45 ? 18.75 -7.371 -8.086 1 97.94 45 GLY B CA 1
ATOM 1254 C C . GLY B 1 45 ? 18.594 -8.875 -7.977 1 97.94 45 GLY B C 1
ATOM 1255 O O . GLY B 1 45 ? 19.031 -9.609 -8.867 1 97.94 45 GLY B O 1
ATOM 1256 N N . LEU B 1 46 ? 18.016 -9.305 -6.883 1 98 46 LEU B N 1
ATOM 1257 C CA . LEU B 1 46 ? 17.781 -10.734 -6.68 1 98 46 LEU B CA 1
ATOM 1258 C C . LEU B 1 46 ? 16.844 -11.289 -7.746 1 98 46 LEU B C 1
ATOM 1260 O O . LEU B 1 46 ? 17.047 -12.406 -8.234 1 98 46 LEU B O 1
ATOM 1264 N N . ALA B 1 47 ? 15.82 -10.5 -8.094 1 97.12 47 ALA B N 1
ATOM 1265 C CA . ALA B 1 47 ? 14.852 -10.938 -9.094 1 97.12 47 ALA B CA 1
ATOM 1266 C C . ALA B 1 47 ? 15.523 -11.148 -10.453 1 97.12 47 ALA B C 1
ATOM 1268 O O . ALA B 1 47 ? 15.117 -12.023 -11.219 1 97.12 47 ALA B O 1
ATOM 1269 N N . PHE B 1 48 ? 16.516 -10.383 -10.766 1 97.19 48 PHE B N 1
ATOM 1270 C CA . PHE B 1 48 ? 17.203 -10.531 -12.047 1 97.19 48 PHE B CA 1
ATOM 1271 C C . PHE B 1 48 ? 18.297 -11.578 -11.953 1 97.19 48 PHE B C 1
ATOM 1273 O O . PHE B 1 48 ? 18.719 -12.125 -12.969 1 97.19 48 PHE B O 1
ATOM 1280 N N . TRP B 1 49 ? 18.672 -11.875 -10.781 1 97.69 49 TRP B N 1
ATOM 1281 C CA . TRP B 1 49 ? 19.734 -12.852 -10.586 1 97.69 49 TRP B CA 1
ATOM 1282 C C . TRP B 1 49 ? 19.188 -14.273 -10.578 1 97.69 49 TRP B C 1
ATOM 1284 O O . TRP B 1 49 ? 19.812 -15.195 -11.109 1 97.69 49 TRP B O 1
ATOM 1294 N N . LEU B 1 50 ? 18.062 -14.445 -10.047 1 97.12 50 LEU B N 1
ATOM 1295 C CA . LEU B 1 50 ? 17.453 -15.766 -9.93 1 97.12 50 LEU B CA 1
ATOM 1296 C C . LEU B 1 50 ? 16.734 -16.141 -11.227 1 97.12 50 LEU B C 1
ATOM 1298 O O . LEU B 1 50 ? 16.453 -15.281 -12.055 1 97.12 50 LEU B O 1
ATOM 1302 N N . ASP B 1 51 ? 16.5 -17.469 -11.406 1 96.94 51 ASP B N 1
ATOM 1303 C CA . ASP B 1 51 ? 15.781 -17.984 -12.562 1 96.94 51 ASP B CA 1
ATOM 1304 C C . ASP B 1 51 ? 14.273 -17.922 -12.344 1 96.94 51 ASP B C 1
ATOM 1306 O O . ASP B 1 51 ? 13.664 -18.922 -11.938 1 96.94 51 ASP B O 1
ATOM 1310 N N . LEU B 1 52 ? 13.734 -16.797 -12.617 1 96.38 52 LEU B N 1
ATOM 1311 C CA . LEU B 1 52 ? 12.297 -16.547 -12.5 1 96.38 52 LEU B CA 1
ATOM 1312 C C . LEU B 1 52 ? 11.656 -16.375 -13.867 1 96.38 52 LEU B C 1
ATOM 1314 O O . LEU B 1 52 ? 12.328 -15.984 -14.828 1 96.38 52 LEU B O 1
ATOM 1318 N N . THR B 1 53 ? 10.32 -16.672 -13.891 1 96 53 THR B N 1
ATOM 1319 C CA . THR B 1 53 ? 9.602 -16.328 -15.109 1 96 53 THR B CA 1
ATOM 1320 C C . THR B 1 53 ? 9.492 -14.82 -15.281 1 96 53 THR B C 1
ATOM 1322 O O . THR B 1 53 ? 9.68 -14.07 -14.32 1 96 53 THR B O 1
ATOM 1325 N N . ALA B 1 54 ? 9.172 -14.336 -16.484 1 95.44 54 ALA B N 1
ATOM 1326 C CA . ALA B 1 54 ? 8.977 -12.914 -16.734 1 95.44 54 ALA B CA 1
ATOM 1327 C C . ALA B 1 54 ? 7.855 -12.352 -15.859 1 95.44 54 ALA B C 1
ATOM 1329 O O . ALA B 1 54 ? 7.949 -11.219 -15.375 1 95.44 54 ALA B O 1
ATOM 1330 N N . GLY B 1 55 ? 6.801 -13.156 -15.719 1 95.5 55 GLY B N 1
ATOM 1331 C CA . GLY B 1 55 ? 5.684 -12.727 -14.898 1 95.5 55 GLY B CA 1
ATOM 1332 C C . GLY B 1 55 ? 6.055 -12.562 -13.43 1 95.5 55 GLY B C 1
ATOM 1333 O O . GLY B 1 55 ? 5.641 -11.602 -12.789 1 95.5 55 GLY B O 1
ATOM 1334 N N . GLU B 1 56 ? 6.754 -13.484 -12.938 1 97.44 56 GLU B N 1
ATOM 1335 C CA . GLU B 1 56 ? 7.203 -13.406 -11.547 1 97.44 56 GLU B CA 1
ATOM 1336 C C . GLU B 1 56 ? 8.102 -1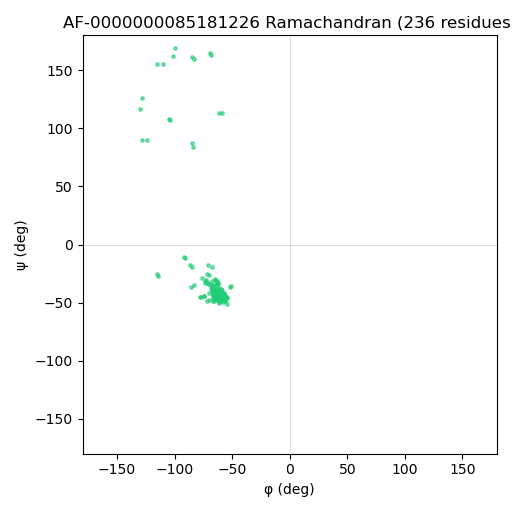2.195 -11.32 1 97.44 56 GLU B C 1
ATOM 1338 O O . GLU B 1 56 ? 7.93 -11.469 -10.336 1 97.44 56 GLU B O 1
ATOM 1343 N N . ARG B 1 57 ? 9.008 -11.977 -12.211 1 97.31 57 ARG B N 1
ATOM 1344 C CA . ARG B 1 57 ? 9.898 -10.82 -12.133 1 97.31 57 ARG B CA 1
ATOM 1345 C C . ARG B 1 57 ? 9.117 -9.516 -12.195 1 97.31 57 ARG B C 1
ATOM 1347 O O . ARG B 1 57 ? 9.375 -8.594 -11.414 1 97.31 57 ARG B O 1
ATOM 1354 N N . ALA B 1 58 ? 8.211 -9.484 -13.109 1 96.75 58 ALA B N 1
ATOM 1355 C CA . ALA B 1 58 ? 7.387 -8.289 -13.266 1 96.75 58 ALA B CA 1
ATOM 1356 C C . ALA B 1 58 ? 6.598 -8 -11.992 1 96.75 58 ALA B C 1
ATOM 1358 O O . ALA B 1 58 ? 6.473 -6.848 -11.578 1 96.75 58 ALA B O 1
ATOM 1359 N N . LEU B 1 59 ? 6.078 -9 -11.414 1 97.19 59 LEU B N 1
ATOM 1360 C CA . LEU B 1 59 ? 5.289 -8.852 -10.195 1 97.19 59 LEU B CA 1
ATOM 1361 C C . LEU B 1 59 ? 6.141 -8.305 -9.055 1 97.19 59 LEU B C 1
ATOM 1363 O O . LEU B 1 59 ? 5.719 -7.391 -8.344 1 97.19 59 LEU B O 1
ATOM 1367 N N . ILE B 1 60 ? 7.312 -8.805 -8.93 1 97.88 60 ILE B N 1
ATOM 1368 C CA . ILE B 1 60 ? 8.219 -8.375 -7.867 1 97.88 60 ILE B CA 1
ATOM 1369 C C . ILE B 1 60 ? 8.578 -6.902 -8.062 1 97.88 60 ILE B C 1
ATOM 1371 O O . ILE B 1 60 ? 8.531 -6.113 -7.117 1 97.88 60 ILE B O 1
ATOM 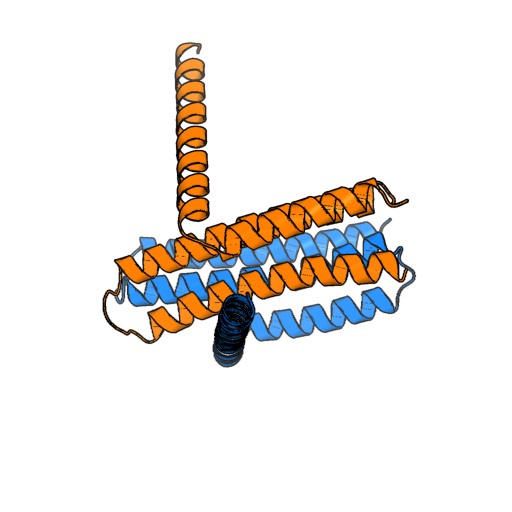1375 N N . ILE B 1 61 ? 8.906 -6.516 -9.219 1 97.38 61 ILE B N 1
ATOM 1376 C CA . ILE B 1 61 ? 9.281 -5.141 -9.516 1 97.38 61 ILE B CA 1
ATOM 1377 C C . ILE B 1 61 ? 8.094 -4.215 -9.273 1 97.38 61 ILE B C 1
ATOM 1379 O O . ILE B 1 61 ? 8.242 -3.152 -8.672 1 97.38 61 ILE B O 1
ATOM 1383 N N . ALA B 1 62 ? 6.914 -4.633 -9.773 1 97.06 62 ALA B N 1
ATOM 1384 C CA . ALA B 1 62 ? 5.699 -3.834 -9.609 1 97.06 62 ALA B CA 1
ATOM 1385 C C . ALA B 1 62 ? 5.395 -3.598 -8.133 1 97.06 62 ALA B C 1
ATOM 1387 O O . ALA B 1 62 ? 5.125 -2.467 -7.719 1 97.06 62 ALA B O 1
ATOM 1388 N N . LEU B 1 63 ? 5.469 -4.625 -7.344 1 97.88 63 LEU B N 1
ATOM 1389 C CA . LEU B 1 63 ? 5.164 -4.5 -5.922 1 97.88 63 LEU B CA 1
ATOM 1390 C C . LEU B 1 63 ? 6.207 -3.643 -5.215 1 97.88 63 LEU B C 1
ATOM 1392 O O . LEU B 1 63 ? 5.887 -2.92 -4.27 1 97.88 63 LEU B O 1
ATOM 1396 N N . GLY B 1 64 ? 7.453 -3.73 -5.637 1 97.75 64 GLY B N 1
ATOM 1397 C CA . GLY B 1 64 ? 8.484 -2.85 -5.109 1 97.75 64 GLY B CA 1
ATOM 1398 C C . GLY B 1 64 ? 8.18 -1.379 -5.328 1 97.75 64 GLY B C 1
ATOM 1399 O O . GLY B 1 64 ? 8.352 -0.562 -4.422 1 97.75 64 GLY B O 1
ATOM 1400 N N . LEU B 1 65 ? 7.727 -1.057 -6.488 1 97.19 65 LEU B N 1
ATOM 1401 C CA . LEU B 1 65 ? 7.379 0.325 -6.797 1 97.19 65 LEU B CA 1
ATOM 1402 C C . LEU B 1 65 ? 6.117 0.747 -6.051 1 97.19 65 LEU B C 1
ATOM 1404 O O . LEU B 1 65 ? 6 1.897 -5.625 1 97.19 65 LEU B O 1
ATOM 1408 N N . ILE B 1 66 ? 5.188 -0.188 -5.859 1 97.38 66 ILE B N 1
ATOM 1409 C CA . ILE B 1 66 ? 3.932 0.11 -5.18 1 97.38 66 ILE B CA 1
ATOM 1410 C C . ILE B 1 66 ? 4.203 0.424 -3.711 1 97.38 66 ILE B C 1
ATOM 1412 O O . ILE B 1 66 ? 3.543 1.285 -3.123 1 97.38 66 ILE B O 1
ATOM 1416 N N . ILE B 1 67 ? 5.164 -0.263 -3.088 1 98.12 67 ILE B N 1
ATOM 1417 C CA . ILE B 1 67 ? 5.457 0.029 -1.689 1 98.12 67 ILE B CA 1
ATOM 1418 C C . ILE B 1 67 ? 6.039 1.435 -1.566 1 98.12 67 ILE B C 1
ATOM 1420 O O . ILE B 1 67 ? 5.773 2.141 -0.592 1 98.12 67 ILE B O 1
ATOM 1424 N N . LEU B 1 68 ? 6.852 1.934 -2.502 1 97.38 68 LEU B N 1
ATOM 1425 C CA . LEU B 1 68 ? 7.352 3.303 -2.498 1 97.38 68 LEU B CA 1
ATOM 1426 C C . LEU B 1 68 ? 6.207 4.301 -2.639 1 97.38 68 LEU B C 1
ATOM 1428 O O . LEU B 1 68 ? 6.176 5.32 -1.941 1 97.38 68 LEU B O 1
ATOM 1432 N N . ALA B 1 69 ? 5.266 3.998 -3.574 1 97.44 69 ALA B N 1
ATOM 1433 C CA . ALA B 1 69 ? 4.078 4.836 -3.723 1 97.44 69 ALA B CA 1
ATOM 1434 C C . ALA B 1 69 ? 3.287 4.898 -2.42 1 97.44 69 ALA B C 1
ATOM 1436 O O . ALA B 1 69 ? 2.838 5.973 -2.012 1 97.44 69 ALA B O 1
ATOM 1437 N N . ALA B 1 70 ? 3.135 3.748 -1.784 1 97.88 70 ALA B N 1
ATOM 1438 C CA . ALA B 1 70 ? 2.412 3.693 -0.516 1 97.88 70 ALA B CA 1
ATOM 1439 C C . ALA B 1 70 ? 3.082 4.574 0.536 1 97.88 70 ALA B C 1
ATOM 1441 O O . ALA B 1 70 ? 2.404 5.293 1.274 1 97.88 70 ALA B O 1
ATOM 1442 N N . GLU B 1 71 ? 4.387 4.551 0.62 1 97.56 71 GLU B N 1
ATOM 1443 C CA . GLU B 1 71 ? 5.133 5.363 1.575 1 97.56 71 GLU B CA 1
ATOM 1444 C C . GLU B 1 71 ? 4.961 6.852 1.282 1 97.56 71 GLU B C 1
ATOM 1446 O O . GLU B 1 71 ? 4.824 7.66 2.203 1 97.56 71 GLU B O 1
ATOM 1451 N N . LEU B 1 72 ? 4.969 7.195 0.018 1 97.5 72 LEU B N 1
ATOM 1452 C CA . LEU B 1 72 ? 4.762 8.586 -0.359 1 97.5 72 LEU B CA 1
ATOM 1453 C C . LEU B 1 72 ? 3.348 9.039 -0.007 1 97.5 72 LEU B C 1
ATOM 1455 O O . LEU B 1 72 ? 3.148 10.172 0.442 1 97.5 72 LEU B O 1
ATOM 1459 N N . PHE B 1 73 ? 2.33 8.156 -0.215 1 96.94 73 PHE B N 1
ATOM 1460 C CA . PHE B 1 73 ? 0.975 8.453 0.235 1 96.94 73 PHE B CA 1
ATOM 1461 C C . PHE B 1 73 ? 0.939 8.656 1.745 1 96.94 73 PHE B C 1
ATOM 1463 O O . PHE B 1 73 ? 0.306 9.594 2.234 1 96.94 73 PHE B O 1
ATOM 1470 N N . ASN B 1 74 ? 1.637 7.82 2.523 1 97.5 74 ASN B N 1
ATOM 1471 C CA . ASN B 1 74 ? 1.679 7.957 3.977 1 97.5 74 ASN B CA 1
ATOM 1472 C C . ASN B 1 74 ? 2.32 9.273 4.398 1 97.5 74 ASN B C 1
ATOM 1474 O O . ASN B 1 74 ? 1.847 9.938 5.324 1 97.5 74 ASN B O 1
ATOM 1478 N N . THR B 1 75 ? 3.422 9.656 3.699 1 97.19 75 THR B N 1
ATOM 1479 C CA . THR B 1 75 ? 4.066 10.938 3.963 1 97.19 75 THR B CA 1
ATOM 1480 C C . THR B 1 75 ? 3.094 12.086 3.721 1 97.19 75 THR B C 1
ATOM 1482 O O . THR B 1 75 ? 3.02 13.023 4.523 1 97.19 75 THR B O 1
ATOM 1485 N N . ALA B 1 76 ? 2.299 12.016 2.615 1 95.94 76 ALA B N 1
ATOM 1486 C CA . ALA B 1 76 ? 1.293 13.039 2.324 1 95.94 76 ALA B CA 1
ATOM 1487 C C . ALA B 1 76 ? 0.249 13.109 3.434 1 95.94 76 ALA B C 1
ATOM 1489 O O . ALA B 1 76 ? -0.124 14.203 3.873 1 95.94 76 ALA B O 1
ATOM 1490 N N . ILE B 1 77 ? -0.185 11.992 3.9 1 95.31 77 ILE B N 1
ATOM 1491 C CA . ILE B 1 77 ? -1.166 11.914 4.977 1 95.31 77 ILE B CA 1
ATOM 1492 C C . ILE B 1 77 ? -0.609 12.586 6.23 1 95.31 77 ILE B C 1
ATOM 1494 O O . ILE B 1 77 ? -1.285 13.406 6.855 1 95.31 77 ILE B O 1
ATOM 1498 N N . GLU B 1 78 ? 0.617 12.258 6.543 1 95.19 78 GLU B N 1
ATOM 1499 C CA . GLU B 1 78 ? 1.258 12.828 7.727 1 95.19 78 GLU B CA 1
ATOM 1500 C C . GLU B 1 78 ? 1.365 14.344 7.621 1 95.19 78 GLU B C 1
ATOM 1502 O O . GLU B 1 78 ? 1.087 15.062 8.586 1 95.19 78 GLU B O 1
ATOM 1507 N N . GLU B 1 79 ? 1.721 14.789 6.469 1 94.19 79 GLU B N 1
ATOM 1508 C CA . GLU B 1 79 ? 1.875 16.234 6.266 1 94.19 79 GLU B CA 1
ATOM 1509 C C . GLU B 1 79 ? 0.533 16.953 6.359 1 94.19 79 GLU B C 1
ATOM 1511 O O . GLU B 1 79 ? 0.447 18.047 6.914 1 94.19 79 GLU B O 1
ATOM 1516 N N . ILE B 1 80 ? -0.478 16.375 5.824 1 92.69 80 ILE B N 1
ATOM 1517 C CA . ILE B 1 80 ? -1.808 16.969 5.867 1 92.69 80 ILE B CA 1
ATOM 1518 C C . ILE B 1 80 ? -2.299 17.031 7.309 1 92.69 80 ILE B C 1
ATOM 1520 O O . ILE B 1 80 ? -2.867 18.047 7.734 1 92.69 80 ILE B O 1
ATOM 1524 N N . VAL B 1 81 ? -2.117 15.953 8.047 1 93 81 VAL B N 1
ATOM 1525 C CA . VAL B 1 81 ? -2.535 15.898 9.445 1 93 81 VAL B CA 1
ATOM 1526 C C . VAL B 1 81 ? -1.801 16.969 10.25 1 93 81 VAL B C 1
ATOM 1528 O O . VAL B 1 81 ? -2.404 17.656 11.07 1 93 81 VAL B O 1
ATOM 1531 N N . ASP B 1 82 ? -0.512 17.078 10.023 1 90.44 82 ASP B N 1
ATOM 1532 C CA . ASP B 1 82 ? 0.282 18.062 10.75 1 90.44 82 ASP B CA 1
ATOM 1533 C C . ASP B 1 82 ? -0.163 19.484 10.398 1 90.44 82 ASP B C 1
ATOM 1535 O O . ASP B 1 82 ? -0.101 20.391 11.242 1 90.44 82 ASP B O 1
ATOM 1539 N N . LEU B 1 83 ? -0.623 19.625 9.188 1 86.88 83 LEU B N 1
ATOM 1540 C CA . LEU B 1 83 ? -1.126 20.922 8.75 1 86.88 83 LEU B CA 1
ATOM 1541 C C . LEU B 1 83 ? -2.455 21.25 9.422 1 86.88 83 LEU B C 1
ATOM 1543 O O . LEU B 1 83 ? -2.67 22.375 9.867 1 86.88 83 LEU B O 1
ATOM 1547 N N . ALA B 1 84 ? -3.402 20.328 9.43 1 84.81 84 ALA B N 1
ATOM 1548 C CA . ALA B 1 84 ? -4.766 20.531 9.914 1 84.81 84 ALA B CA 1
ATOM 1549 C C . ALA B 1 84 ? -4.809 20.578 11.438 1 84.81 84 ALA B C 1
ATOM 1551 O O . ALA B 1 84 ? -5.711 21.188 12.023 1 84.81 84 ALA B O 1
ATOM 1552 N N . SER B 1 85 ? -4.16 19.734 12.141 1 75.5 85 SER B N 1
ATOM 1553 C CA . SER B 1 85 ? -4.246 19.641 13.594 1 75.5 85 SER B CA 1
ATOM 1554 C C . SER B 1 85 ? -2.869 19.766 14.234 1 75.5 85 SER B C 1
ATOM 1556 O O . SER B 1 85 ? -2.238 18.766 14.555 1 75.5 85 SER B O 1
ATOM 1558 N N . PRO B 1 86 ? -2.662 20.984 14.469 1 65.19 86 PRO B N 1
ATOM 1559 C CA . PRO B 1 86 ? -1.364 21.109 15.141 1 65.19 86 PRO B CA 1
ATOM 1560 C C . PRO B 1 86 ? -1.368 20.5 16.547 1 65.19 86 PRO B C 1
ATOM 1562 O O . PRO B 1 86 ? -0.312 20.141 17.078 1 65.19 86 PRO B O 1
ATOM 1565 N N . GLU B 1 87 ? -2.594 20.281 17.203 1 68.25 87 GLU B N 1
ATOM 1566 C CA . GLU B 1 87 ? -2.666 19.688 18.531 1 68.25 87 GLU B CA 1
ATOM 1567 C C . GLU B 1 87 ? -3.055 18.219 18.469 1 68.25 87 GLU B C 1
ATOM 1569 O O . GLU B 1 87 ? -3.445 17.719 17.422 1 68.25 87 GLU B O 1
ATOM 1574 N N . ARG B 1 88 ? -2.791 17.516 19.562 1 72 88 ARG B N 1
ATOM 1575 C CA . ARG B 1 88 ? -3.133 16.109 19.641 1 72 88 ARG B CA 1
ATOM 1576 C C . ARG B 1 88 ? -4.629 15.891 19.438 1 72 88 ARG B C 1
ATOM 1578 O O . ARG B 1 88 ? -5.449 16.469 20.141 1 72 88 ARG B O 1
ATOM 1585 N N . ASN B 1 89 ? -5.055 15.297 18.438 1 85.81 89 ASN B N 1
ATOM 1586 C CA . ASN B 1 89 ? -6.418 14.953 18.031 1 85.81 89 ASN B CA 1
ATOM 1587 C C . ASN B 1 89 ? -6.543 13.477 17.688 1 85.81 89 ASN B C 1
ATOM 1589 O O . ASN B 1 89 ? -5.688 12.922 16.984 1 85.81 89 ASN B O 1
ATOM 1593 N N . PRO B 1 90 ? -7.453 12.852 18.312 1 87.69 90 PRO B N 1
ATOM 1594 C CA . PRO B 1 90 ? -7.637 11.414 18.062 1 87.69 90 PRO B CA 1
ATOM 1595 C C . PRO B 1 90 ? -7.781 11.086 16.578 1 87.69 90 PRO B C 1
ATOM 1597 O O . PRO B 1 90 ? -7.301 10.047 16.125 1 87.69 90 PRO B O 1
ATOM 1600 N N . HIS B 1 91 ? -8.422 11.898 15.797 1 90 91 HIS B N 1
ATOM 1601 C CA . HIS B 1 91 ? -8.539 11.68 14.359 1 90 91 HIS B CA 1
ATOM 1602 C C . HIS B 1 91 ? -7.176 11.742 13.68 1 90 91 HIS B C 1
ATOM 1604 O O . HIS B 1 91 ? -6.91 10.984 12.742 1 90 91 HIS B O 1
ATOM 1610 N N . ALA B 1 92 ? -6.355 12.586 14.18 1 92.31 92 ALA B N 1
ATOM 1611 C CA . ALA B 1 92 ? -5.012 12.742 13.625 1 92.31 92 ALA B CA 1
ATOM 1612 C C . ALA B 1 92 ? -4.188 11.469 13.836 1 92.31 92 ALA B C 1
ATOM 1614 O O . ALA B 1 92 ? -3.564 10.969 12.898 1 92.31 92 ALA B O 1
ATOM 1615 N N . GLY B 1 93 ? -4.223 10.984 15.062 1 93.75 93 GLY B N 1
ATOM 1616 C CA . GLY B 1 93 ? -3.492 9.766 15.367 1 93.75 93 GLY B CA 1
ATOM 1617 C C . GLY B 1 93 ? -3.971 8.57 14.57 1 93.75 93 GLY B C 1
ATOM 1618 O O . GLY B 1 93 ? -3.16 7.801 14.055 1 93.75 93 GLY B O 1
ATOM 1619 N N . LYS B 1 94 ? -5.23 8.43 14.477 1 94.75 94 LYS B N 1
ATOM 1620 C CA . LYS B 1 94 ? -5.793 7.309 13.734 1 94.75 94 LYS B CA 1
ATOM 1621 C C . LYS B 1 94 ? -5.441 7.402 12.25 1 94.75 94 LYS B C 1
ATOM 1623 O O . LYS B 1 94 ? -5.148 6.391 11.617 1 94.75 94 LYS B O 1
ATOM 1628 N N . ALA B 1 95 ? -5.496 8.57 11.695 1 95.81 95 ALA B N 1
ATOM 1629 C CA . ALA B 1 95 ? -5.137 8.758 10.289 1 95.81 95 ALA B CA 1
ATOM 1630 C C . ALA B 1 95 ? -3.693 8.328 10.039 1 95.81 95 ALA B C 1
ATOM 1632 O O . ALA B 1 95 ? -3.422 7.562 9.109 1 95.81 95 ALA B O 1
ATOM 1633 N N . LYS B 1 96 ? -2.797 8.773 10.852 1 96.56 96 LYS B N 1
ATOM 1634 C CA . LYS B 1 96 ? -1.384 8.438 10.695 1 96.56 96 LYS B CA 1
ATOM 1635 C C . LYS B 1 96 ? -1.141 6.949 10.906 1 96.56 96 LYS B C 1
ATOM 1637 O O . LYS B 1 96 ? -0.373 6.328 10.164 1 96.56 96 LYS B O 1
ATOM 1642 N N . ASP B 1 97 ? -1.797 6.434 11.898 1 97.62 97 ASP B N 1
ATOM 1643 C CA . ASP B 1 97 ? -1.642 5.012 12.188 1 97.62 97 ASP B CA 1
ATOM 1644 C C . ASP B 1 97 ? -2.189 4.156 11.055 1 97.62 97 ASP B C 1
ATOM 1646 O O . ASP B 1 97 ? -1.61 3.121 10.711 1 97.62 97 ASP B O 1
ATOM 1650 N N . CYS B 1 98 ? -3.273 4.516 10.492 1 97.94 98 CYS B N 1
ATOM 1651 C CA . CYS B 1 98 ? -3.83 3.797 9.352 1 97.94 98 CYS B CA 1
ATOM 1652 C C . CYS B 1 98 ? -2.902 3.881 8.141 1 97.94 98 CYS B C 1
ATOM 1654 O O . CYS B 1 98 ? -2.723 2.898 7.422 1 97.94 98 CYS B O 1
ATOM 1656 N N . GLY B 1 99 ? -2.379 5.078 7.902 1 98.06 99 GLY B N 1
ATOM 1657 C CA . GLY B 1 99 ? -1.377 5.195 6.855 1 98.06 99 GLY B CA 1
ATOM 1658 C C . GLY B 1 99 ? -0.21 4.242 7.035 1 98.06 99 GLY B C 1
ATOM 1659 O O . GLY B 1 99 ? 0.186 3.551 6.098 1 98.06 99 GLY B O 1
ATOM 1660 N N . SER B 1 100 ? 0.335 4.27 8.211 1 97.88 100 SER B N 1
ATOM 1661 C CA . SER B 1 100 ? 1.438 3.373 8.531 1 97.88 100 SER B CA 1
ATOM 1662 C C . SER B 1 100 ? 1.045 1.915 8.328 1 97.88 100 SER B C 1
ATOM 1664 O O . SER B 1 100 ? 1.826 1.127 7.789 1 97.88 100 SER B O 1
ATOM 1666 N N . ALA B 1 101 ? -0.132 1.53 8.773 1 98.44 101 ALA B N 1
ATOM 1667 C CA . ALA B 1 101 ? -0.633 0.169 8.594 1 98.44 101 ALA B CA 1
ATOM 1668 C C . ALA B 1 101 ? -0.754 -0.188 7.117 1 98.44 101 ALA B C 1
ATOM 1670 O O . ALA B 1 101 ? -0.484 -1.324 6.723 1 98.44 101 ALA B O 1
ATOM 1671 N N . ALA B 1 102 ? -1.226 0.72 6.289 1 98.5 102 ALA B N 1
ATOM 1672 C CA . ALA B 1 102 ? -1.337 0.492 4.852 1 98.5 102 ALA B CA 1
ATOM 1673 C C . ALA B 1 102 ? 0.025 0.184 4.234 1 98.5 102 ALA B C 1
ATOM 1675 O O . ALA B 1 102 ? 0.153 -0.733 3.422 1 98.5 102 ALA B O 1
ATOM 1676 N N . VAL B 1 103 ? 1.019 0.942 4.59 1 98.31 103 VAL B N 1
ATOM 1677 C CA . VAL B 1 103 ? 2.373 0.696 4.105 1 98.31 103 VAL B CA 1
ATOM 1678 C C . VAL B 1 103 ? 2.832 -0.693 4.543 1 98.31 103 VAL B C 1
ATOM 1680 O O . VAL B 1 103 ? 3.395 -1.446 3.744 1 98.31 103 VAL B O 1
ATOM 1683 N N . ALA B 1 104 ? 2.615 -1.062 5.766 1 98.06 104 ALA B N 1
ATOM 1684 C CA . ALA B 1 104 ? 3.01 -2.367 6.289 1 98.06 104 ALA B CA 1
ATOM 1685 C C . ALA B 1 104 ? 2.363 -3.496 5.492 1 98.06 104 ALA B C 1
ATOM 1687 O O . ALA B 1 104 ? 3.012 -4.5 5.184 1 98.06 104 ALA B O 1
ATOM 1688 N N . LEU B 1 105 ? 1.122 -3.346 5.188 1 98.19 105 LEU B N 1
ATOM 1689 C CA . LEU B 1 105 ? 0.429 -4.383 4.43 1 98.19 105 LEU B CA 1
ATOM 1690 C C . LEU B 1 105 ? 0.974 -4.469 3.008 1 98.19 105 LEU B C 1
ATOM 1692 O O . LEU B 1 105 ? 1.057 -5.559 2.436 1 98.19 105 LEU B O 1
ATOM 1696 N N . THR B 1 106 ? 1.255 -3.344 2.414 1 98.25 106 THR B N 1
ATOM 1697 C CA . THR B 1 106 ? 1.888 -3.354 1.1 1 98.25 106 THR B CA 1
ATOM 1698 C C . THR B 1 106 ? 3.23 -4.078 1.152 1 98.25 106 THR B C 1
ATOM 1700 O O . THR B 1 106 ? 3.553 -4.863 0.259 1 98.25 106 THR B O 1
ATOM 1703 N N . ALA B 1 107 ? 3.992 -3.789 2.188 1 98.12 107 ALA B N 1
ATOM 1704 C CA . ALA B 1 107 ? 5.262 -4.488 2.369 1 98.12 107 ALA B CA 1
ATOM 1705 C C . ALA B 1 107 ? 5.043 -5.988 2.533 1 98.12 107 ALA B C 1
ATOM 1707 O O . ALA B 1 107 ? 5.809 -6.797 2.002 1 98.12 107 ALA B O 1
ATOM 1708 N N . LEU B 1 108 ? 4.066 -6.348 3.287 1 97.88 108 LEU B N 1
ATOM 1709 C CA . LEU B 1 108 ? 3.732 -7.758 3.471 1 97.88 108 LEU B CA 1
ATOM 1710 C C . LEU B 1 108 ? 3.375 -8.406 2.139 1 97.88 108 LEU B C 1
ATOM 1712 O O . LEU B 1 108 ? 3.691 -9.578 1.912 1 97.88 108 LEU B O 1
ATOM 1716 N N . ALA B 1 109 ? 2.676 -7.695 1.282 1 98.12 109 ALA B N 1
ATOM 1717 C CA . ALA B 1 109 ? 2.375 -8.211 -0.049 1 98.12 109 ALA B CA 1
ATOM 1718 C C . ALA B 1 109 ? 3.654 -8.578 -0.799 1 98.12 109 ALA B C 1
ATOM 1720 O O . ALA B 1 109 ? 3.742 -9.641 -1.411 1 98.12 109 ALA B O 1
ATOM 1721 N N . GLY B 1 110 ? 4.602 -7.648 -0.766 1 97.94 110 GLY B N 1
ATOM 1722 C CA . GLY B 1 110 ? 5.883 -7.949 -1.383 1 97.94 110 GLY B CA 1
ATOM 1723 C C . GLY B 1 110 ? 6.582 -9.141 -0.759 1 97.94 110 GLY B C 1
ATOM 1724 O O . GLY B 1 110 ? 7.066 -10.023 -1.469 1 97.94 110 GLY B O 1
ATOM 1725 N N . GLY B 1 111 ? 6.656 -9.18 0.53 1 97.88 111 GLY B N 1
ATOM 1726 C CA . GLY B 1 111 ? 7.289 -10.297 1.224 1 97.88 111 GLY B CA 1
ATOM 1727 C C . GLY B 1 111 ? 6.629 -11.633 0.936 1 97.88 111 GLY B C 1
ATOM 1728 O O . GLY B 1 111 ? 7.312 -12.625 0.685 1 97.88 111 GLY B O 1
ATOM 1729 N N . CYS B 1 112 ? 5.324 -11.695 1.001 1 97.62 112 CYS B N 1
ATOM 1730 C CA . CYS B 1 112 ? 4.586 -12.922 0.711 1 97.62 112 CYS B CA 1
ATOM 1731 C C . CYS B 1 112 ? 4.828 -13.375 -0.723 1 97.62 112 CYS B C 1
ATOM 1733 O O . CYS B 1 112 ? 4.93 -14.57 -0.99 1 97.62 112 CYS B O 1
ATOM 1735 N N . THR B 1 113 ? 4.875 -12.422 -1.579 1 97.81 113 THR B N 1
ATOM 1736 C CA . THR B 1 113 ? 5.156 -12.742 -2.975 1 97.81 113 THR B CA 1
ATOM 1737 C C . THR B 1 113 ? 6.5 -13.461 -3.104 1 97.81 113 THR B C 1
ATOM 1739 O O . THR B 1 113 ? 6.594 -14.5 -3.756 1 97.81 113 THR B O 1
ATOM 1742 N N . TRP B 1 114 ? 7.5 -12.922 -2.518 1 98 114 TRP B N 1
ATOM 1743 C CA . TRP B 1 114 ? 8.805 -13.57 -2.537 1 98 114 TRP B CA 1
ATOM 1744 C C . TRP B 1 114 ? 8.719 -14.984 -1.967 1 98 114 TRP B C 1
ATOM 1746 O O . TRP B 1 114 ? 9.273 -15.922 -2.541 1 98 114 TRP B O 1
ATOM 1756 N N . LEU B 1 115 ? 8.047 -15.148 -0.898 1 97.62 115 LEU B N 1
ATOM 1757 C CA . LEU B 1 115 ? 7.941 -16.453 -0.232 1 97.62 115 LEU B CA 1
ATOM 1758 C C . LEU B 1 115 ? 7.234 -17.453 -1.123 1 97.62 115 LEU B C 1
ATOM 1760 O O . LEU B 1 115 ? 7.699 -18.594 -1.271 1 97.62 115 LEU B O 1
ATOM 1764 N N . VAL B 1 116 ? 6.172 -17.078 -1.684 1 97 116 VAL B N 1
ATOM 1765 C CA . VAL B 1 116 ? 5.367 -17.969 -2.52 1 97 116 VAL B CA 1
ATOM 1766 C C . VAL B 1 116 ? 6.164 -18.375 -3.756 1 97 116 VAL B C 1
ATOM 1768 O O . VAL B 1 116 ? 6.141 -19.547 -4.16 1 97 116 VAL B O 1
ATOM 1771 N N . ILE B 1 117 ? 6.859 -17.469 -4.301 1 96.19 117 ILE B N 1
ATOM 1772 C CA . ILE B 1 117 ? 7.625 -17.719 -5.516 1 96.19 117 ILE B CA 1
ATOM 1773 C C . ILE B 1 117 ? 8.797 -18.641 -5.195 1 96.19 117 ILE B C 1
ATOM 1775 O O . ILE B 1 117 ? 9.07 -19.594 -5.934 1 96.19 117 ILE B O 1
ATOM 1779 N N . LEU B 1 118 ? 9.438 -18.422 -4.109 1 95.75 118 LEU B N 1
ATOM 1780 C CA . LEU B 1 118 ? 10.617 -19.203 -3.766 1 95.75 118 LEU B CA 1
ATOM 1781 C C . LEU B 1 118 ? 10.219 -20.609 -3.326 1 95.75 118 LEU B C 1
ATOM 1783 O O . LEU B 1 118 ? 10.969 -21.562 -3.535 1 95.75 118 LEU B O 1
ATOM 1787 N N . LEU B 1 119 ? 9.078 -20.766 -2.732 1 92.69 119 LEU B N 1
ATOM 1788 C CA . LEU B 1 119 ? 8.648 -22.062 -2.215 1 92.69 119 LEU B CA 1
ATOM 1789 C C . LEU B 1 119 ? 7.852 -22.828 -3.262 1 92.69 119 LEU B C 1
ATOM 1791 O O . LEU B 1 119 ? 7.512 -24 -3.059 1 92.69 119 LEU B O 1
ATOM 1795 N N . GLY B 1 120 ? 7.461 -22.188 -4.336 1 84.25 120 GLY B N 1
ATOM 1796 C CA . GLY B 1 120 ? 6.668 -22.844 -5.359 1 84.25 120 GLY B CA 1
ATOM 1797 C C . GLY B 1 120 ? 7.477 -23.234 -6.582 1 84.25 120 GLY B C 1
ATOM 1798 O O . GLY B 1 120 ? 8.711 -23.156 -6.566 1 84.25 120 GLY B O 1
#

Sequence (240 aa):
MALDIAAELRRFVNTATWSWQGFASAWATEKSLRQWVVVNVLSAGLAFWLDLTAGERALIIALGLIILAAELFNTAIEEIVDLASPERNPHAGKAKDCGSAAVALTALAGGCTWLVILLGMALDIAAELRRFVNTATWSWQGFASAWATEKSLRQWVVVNVLSAGLAFWLDLTAGERALIIALGLIILAAELFNTAIEEIVDLASPERNPHAGKAKDCGSAAVALTALAGGCTWLVILLG

InterPro domains:
  IPR000829 DAGK family [PF01219] (18-118)
  IPR000829 DAGK family [PTHR34299] (8-119)
  IPR033718 Diacylglycerol kinase, prokaryotic [cd14264] (10-118)
  IPR036945 Diacylglycerol kinase (DAGK) superfamily [G3DSA:1.10.287.3610] (3-120)